Protein AF-A0A8B9Q3R7-F1 (afdb_monomer_lite)

pLDDT: mean 76.6, std 26.79, range [29.27, 98.81]

Structure (mmCIF, N/CA/C/O backbone):
data_AF-A0A8B9Q3R7-F1
#
_entry.id   AF-A0A8B9Q3R7-F1
#
loop_
_atom_site.group_PDB
_atom_site.id
_atom_site.type_symbol
_atom_site.label_atom_id
_atom_site.label_alt_id
_atom_site.label_comp_id
_atom_site.label_asym_id
_atom_site.label_entity_id
_atom_site.label_seq_id
_atom_site.pdbx_PDB_ins_code
_atom_site.Cartn_x
_atom_site.Cartn_y
_atom_site.Cartn_z
_atom_site.occupancy
_atom_site.B_iso_or_equiv
_atom_site.auth_seq_id
_atom_site.auth_comp_id
_atom_site.auth_asym_id
_atom_site.auth_atom_id
_atom_site.pdbx_PDB_model_num
ATOM 1 N N . MET A 1 1 ? -20.138 -16.925 8.466 1.00 69.69 1 MET A N 1
ATOM 2 C CA . MET A 1 1 ? -19.559 -16.809 9.823 1.00 69.69 1 MET A CA 1
ATOM 3 C C . MET A 1 1 ? -18.975 -15.421 9.985 1.00 69.69 1 MET A C 1
ATOM 5 O O . MET A 1 1 ? -18.428 -14.911 9.011 1.00 69.69 1 MET A O 1
ATOM 9 N N . SER A 1 2 ? -19.143 -14.798 11.154 1.00 87.44 2 SER A N 1
ATOM 10 C CA . SER A 1 2 ? -18.691 -13.423 11.409 1.00 87.44 2 SER A CA 1
ATOM 11 C C . SER A 1 2 ? -17.509 -13.447 12.376 1.00 87.44 2 SER A C 1
ATOM 13 O O . SER A 1 2 ? -17.675 -13.322 13.585 1.00 87.44 2 SER A O 1
ATOM 15 N N . TYR A 1 3 ? -16.298 -13.616 11.833 1.00 94.50 3 TYR A N 1
ATOM 16 C CA . TYR A 1 3 ? -15.086 -13.856 12.626 1.00 94.50 3 TYR A CA 1
ATOM 17 C C . TYR A 1 3 ? -14.831 -12.758 13.673 1.00 94.50 3 TYR A C 1
ATOM 19 O O . TYR A 1 3 ? -14.547 -13.057 14.828 1.00 94.50 3 TYR A O 1
ATOM 27 N N . PHE A 1 4 ? -15.000 -11.482 13.313 1.00 95.31 4 PHE A N 1
ATOM 28 C CA . PHE A 1 4 ? -14.784 -10.380 14.258 1.00 95.31 4 PHE A CA 1
ATOM 29 C C . PHE A 1 4 ? -15.861 -10.300 15.342 1.00 95.31 4 PHE A C 1
ATOM 31 O O . PHE A 1 4 ? -15.548 -10.015 16.494 1.00 95.31 4 PHE A O 1
ATOM 38 N N . ALA A 1 5 ? -17.114 -10.608 15.007 1.00 94.25 5 ALA A N 1
ATOM 39 C CA . ALA A 1 5 ? -18.191 -10.599 15.991 1.00 94.25 5 ALA A CA 1
ATOM 40 C C . ALA A 1 5 ? -18.075 -11.744 17.007 1.00 94.25 5 ALA A C 1
ATOM 42 O O . ALA A 1 5 ? -18.695 -11.671 18.056 1.00 94.25 5 ALA A O 1
ATOM 43 N N . GLU A 1 6 ? -17.314 -12.796 16.709 1.00 96.00 6 GLU A N 1
ATOM 44 C CA . GLU A 1 6 ? -17.147 -13.953 17.596 1.00 96.00 6 GLU A CA 1
ATOM 45 C C . GLU A 1 6 ? -15.911 -13.821 18.508 1.00 96.00 6 GLU A C 1
ATOM 47 O O . GLU A 1 6 ? -15.915 -14.357 19.613 1.00 96.00 6 GLU A O 1
ATOM 52 N N . HIS A 1 7 ? -14.878 -13.072 18.092 1.00 96.12 7 HIS A N 1
ATOM 53 C CA . HIS A 1 7 ? -13.553 -13.110 18.736 1.00 96.12 7 HIS A CA 1
ATOM 54 C C . HIS A 1 7 ? -13.104 -11.806 19.415 1.00 96.12 7 HIS A C 1
ATOM 56 O O . HIS A 1 7 ? -12.085 -11.806 20.100 1.00 96.12 7 HIS A O 1
ATOM 62 N N . PHE A 1 8 ? -13.833 -10.697 19.263 1.00 96.69 8 PHE A N 1
ATOM 63 C CA . PHE A 1 8 ? -13.458 -9.398 19.849 1.00 96.69 8 PHE A CA 1
ATOM 64 C C . PHE A 1 8 ? -14.289 -9.059 21.093 1.00 96.69 8 PHE A C 1
ATOM 66 O O . PHE A 1 8 ? -14.722 -7.926 21.295 1.00 96.69 8 PHE A O 1
ATOM 73 N N . TRP A 1 9 ? -14.477 -10.061 21.949 1.00 93.75 9 TRP A N 1
ATOM 74 C CA . TRP A 1 9 ? -15.038 -9.918 23.292 1.00 93.75 9 TRP A CA 1
ATOM 75 C C . TRP A 1 9 ? -13.963 -10.192 24.350 1.00 93.75 9 TRP A C 1
ATOM 77 O O . TRP A 1 9 ? -12.824 -10.531 24.037 1.00 93.75 9 TRP A O 1
ATOM 87 N N . GLY A 1 10 ? -14.317 -10.038 25.622 1.00 92.31 10 GLY A N 1
ATOM 88 C CA . GLY A 1 10 ? -13.449 -10.359 26.751 1.00 92.31 10 GLY A CA 1
ATOM 89 C C . GLY A 1 10 ? -13.814 -9.534 27.976 1.00 92.31 10 GLY A C 1
ATOM 90 O O . GLY A 1 10 ? -14.488 -8.514 27.860 1.00 92.31 10 GLY A O 1
ATOM 91 N N . GLU A 1 11 ? -13.329 -9.940 29.148 1.00 88.50 11 GLU A N 1
ATOM 92 C CA . GLU A 1 11 ? -13.689 -9.329 30.441 1.00 88.50 11 GLU A CA 1
ATOM 93 C C . GLU A 1 11 ? -13.436 -7.815 30.500 1.00 88.50 11 GLU A C 1
ATOM 95 O O . GLU A 1 11 ? -14.131 -7.082 31.199 1.00 88.50 11 GLU A O 1
ATOM 100 N N . LYS A 1 12 ? -12.445 -7.337 29.739 1.00 88.88 12 LYS A N 1
ATOM 101 C CA . LYS A 1 12 ? -12.054 -5.923 29.696 1.00 88.88 12 LYS A CA 1
ATOM 102 C C . LYS A 1 12 ? -12.816 -5.092 28.659 1.00 88.88 12 LYS A C 1
ATOM 104 O O . LYS A 1 12 ? -12.658 -3.880 28.645 1.00 88.88 12 LYS A O 1
ATOM 109 N N . ASN A 1 13 ? -13.617 -5.714 27.789 1.00 92.56 13 ASN A N 1
ATOM 110 C CA . ASN A 1 13 ? -14.373 -5.047 26.718 1.00 92.56 13 ASN A CA 1
ATOM 111 C C . ASN A 1 13 ? -13.527 -4.198 25.737 1.00 92.56 13 ASN A C 1
ATOM 113 O O . ASN A 1 13 ? -14.054 -3.314 25.072 1.00 92.56 13 ASN A O 1
ATOM 117 N N . HIS A 1 14 ? -12.227 -4.483 25.588 1.00 95.00 14 HIS A N 1
ATOM 118 C CA . HIS A 1 14 ? -11.314 -3.721 24.714 1.00 95.00 14 HIS A CA 1
ATOM 119 C C . HIS A 1 14 ? -11.404 -4.080 23.218 1.00 95.00 14 HIS A C 1
ATOM 121 O O . HIS A 1 14 ? -10.627 -3.574 22.410 1.00 95.00 14 HIS A O 1
ATOM 127 N N . GLY A 1 15 ? -12.304 -4.983 22.820 1.00 96.56 15 GLY A N 1
ATOM 128 C CA . GLY A 1 15 ? -12.360 -5.475 21.440 1.00 96.56 15 GLY A CA 1
ATOM 129 C C . GLY A 1 15 ? -12.615 -4.375 20.408 1.00 96.56 15 GLY A C 1
ATOM 130 O O . GLY A 1 15 ? -12.009 -4.389 19.337 1.00 96.56 15 GLY A O 1
ATOM 131 N N . PHE A 1 16 ? -13.444 -3.385 20.757 1.00 96.25 16 PHE A N 1
ATOM 132 C CA . PHE A 1 16 ? -13.696 -2.218 19.912 1.00 96.25 16 PHE A CA 1
ATOM 133 C C . PHE A 1 16 ? -12.414 -1.427 19.625 1.00 96.25 16 PHE A C 1
ATOM 135 O O . PHE A 1 16 ? -12.121 -1.147 18.464 1.00 96.25 16 PHE A O 1
ATOM 142 N N . ASP A 1 17 ? -11.624 -1.118 20.657 1.00 95.31 17 ASP A N 1
ATOM 143 C CA . ASP A 1 17 ? -10.387 -0.345 20.513 1.00 95.31 17 ASP A CA 1
ATOM 144 C C . ASP A 1 17 ? -9.370 -1.073 19.632 1.00 95.31 17 ASP A C 1
ATOM 146 O O . ASP A 1 17 ? -8.758 -0.465 18.751 1.00 95.31 17 ASP A O 1
ATOM 150 N N . VAL A 1 18 ? -9.236 -2.392 19.817 1.00 96.75 18 VAL A N 1
ATOM 151 C CA . VAL A 1 18 ? -8.351 -3.228 18.993 1.00 96.75 18 VAL A CA 1
ATOM 152 C C . VAL A 1 18 ? -8.779 -3.183 17.526 1.00 96.75 18 VAL A C 1
ATOM 154 O O . VAL A 1 18 ? -7.942 -2.935 16.656 1.00 96.75 18 VAL A O 1
ATOM 157 N N . LEU A 1 19 ? -10.068 -3.380 17.231 1.00 96.62 19 LEU A N 1
ATOM 158 C CA . LEU A 1 19 ? -10.583 -3.340 15.858 1.00 96.62 19 LEU A CA 1
ATOM 159 C C . LEU A 1 19 ? -10.431 -1.958 15.226 1.00 96.62 19 LEU A C 1
ATOM 161 O O . LEU A 1 19 ? -9.993 -1.846 14.078 1.00 96.62 19 LEU A O 1
ATOM 165 N N . TYR A 1 20 ? -10.761 -0.906 15.971 1.00 95.25 20 TYR A N 1
ATOM 166 C CA . TYR A 1 20 ? -10.676 0.464 15.487 1.00 95.25 20 TYR A CA 1
ATOM 167 C C . TYR A 1 20 ? -9.224 0.862 15.195 1.00 95.25 20 TYR A C 1
ATOM 169 O O . TYR A 1 20 ? -8.938 1.446 14.148 1.00 95.25 20 TYR A O 1
ATOM 177 N N . HIS A 1 21 ? -8.277 0.489 16.060 1.00 94.38 21 HIS A N 1
ATOM 178 C CA . HIS A 1 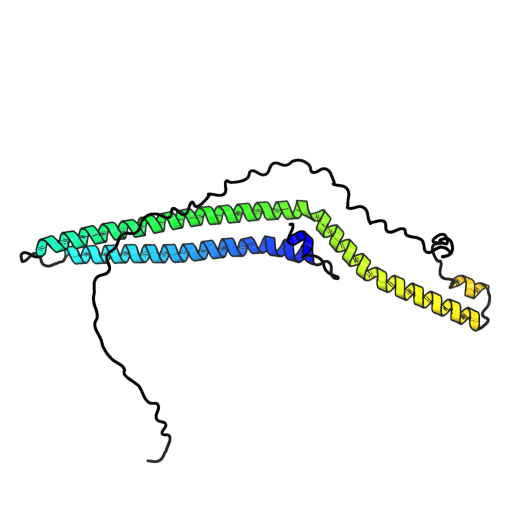21 ? -6.857 0.739 15.818 1.00 94.38 21 HIS A CA 1
ATOM 179 C C . HIS A 1 21 ? -6.308 -0.100 14.658 1.00 94.38 21 HIS A C 1
ATOM 181 O O . HIS A 1 21 ? -5.561 0.415 13.826 1.00 94.38 21 HIS A O 1
ATOM 187 N N . ASN A 1 22 ? -6.721 -1.367 14.552 1.00 95.44 22 ASN A N 1
ATOM 188 C CA . ASN A 1 22 ? -6.355 -2.237 13.435 1.00 95.44 22 ASN A CA 1
ATOM 189 C C . ASN A 1 22 ? -6.829 -1.671 12.087 1.00 95.44 22 ASN A C 1
ATOM 191 O O . ASN A 1 22 ? -6.076 -1.673 11.117 1.00 95.44 22 ASN A O 1
ATOM 195 N N . MET A 1 23 ? -8.039 -1.110 12.027 1.00 94.38 23 MET A N 1
ATOM 196 C CA . MET A 1 23 ? -8.512 -0.396 10.839 1.00 94.38 23 MET A CA 1
ATOM 197 C C . MET A 1 23 ? -7.560 0.757 10.476 1.00 94.38 23 MET A C 1
ATOM 199 O O . MET A 1 23 ? -7.133 0.867 9.326 1.00 94.38 23 MET A O 1
ATOM 203 N N . LYS A 1 24 ? -7.152 1.579 11.455 1.00 91.69 24 LYS A N 1
ATOM 204 C CA . LYS A 1 24 ? -6.210 2.688 11.217 1.00 91.69 24 LYS A CA 1
ATOM 205 C C . LYS A 1 24 ? -4.828 2.212 10.765 1.00 91.69 24 LYS A C 1
ATOM 207 O O . LYS A 1 24 ? -4.228 2.873 9.918 1.00 91.69 24 LYS A O 1
ATOM 212 N N . HIS A 1 25 ? -4.352 1.066 11.256 1.00 92.88 25 HIS A N 1
ATOM 213 C CA . HIS A 1 25 ? -3.097 0.461 10.797 1.00 92.88 25 HIS A CA 1
ATOM 214 C C . HIS A 1 25 ? -3.080 0.157 9.298 1.00 92.88 25 HIS A C 1
ATOM 216 O O . HIS A 1 25 ? -2.004 0.156 8.709 1.00 92.88 25 HIS A O 1
ATOM 222 N N . GLY A 1 26 ? -4.235 -0.010 8.647 1.00 93.06 26 GLY A N 1
ATOM 223 C CA . GLY A 1 26 ? -4.280 -0.200 7.199 1.00 93.06 26 GLY A CA 1
ATOM 224 C C . GLY A 1 26 ? -3.604 0.930 6.404 1.00 93.06 26 GLY A C 1
ATOM 225 O O . GLY A 1 26 ? -3.099 0.673 5.317 1.00 93.06 26 GLY A O 1
ATOM 226 N N . GLN A 1 27 ? -3.522 2.156 6.944 1.00 93.06 27 GLN A N 1
ATOM 227 C CA . GLN A 1 27 ? -2.788 3.253 6.294 1.00 93.06 27 GLN A CA 1
ATOM 228 C C . GLN A 1 27 ? -1.273 3.009 6.263 1.00 93.06 27 GLN A C 1
ATOM 230 O O . GLN A 1 27 ? -0.607 3.416 5.312 1.00 93.06 27 GLN A O 1
ATOM 235 N N . ILE A 1 28 ? -0.736 2.335 7.287 1.00 95.31 28 ILE A N 1
ATOM 236 C CA . ILE A 1 28 ? 0.677 1.949 7.350 1.00 95.31 28 ILE A CA 1
ATOM 237 C C . ILE A 1 28 ? 0.960 0.954 6.226 1.00 95.31 28 ILE A C 1
ATOM 239 O O . ILE A 1 28 ? 1.852 1.199 5.421 1.00 95.31 28 ILE A O 1
ATOM 243 N N . SER A 1 29 ? 0.129 -0.083 6.086 1.00 96.50 29 SER A N 1
ATOM 244 C CA . SER A 1 29 ? 0.280 -1.084 5.023 1.00 96.50 29 SER A CA 1
ATOM 245 C C . SER A 1 29 ? 0.214 -0.475 3.619 1.00 96.50 29 SER A C 1
ATOM 247 O O . SER A 1 29 ? 1.019 -0.823 2.759 1.00 96.50 29 SER A O 1
ATOM 249 N N . THR A 1 30 ? -0.704 0.468 3.380 1.00 98.00 30 THR A N 1
ATOM 250 C CA . THR A 1 30 ? -0.800 1.174 2.090 1.00 98.00 30 THR A CA 1
ATOM 251 C C . THR A 1 30 ? 0.470 1.974 1.788 1.00 98.00 30 THR A C 1
ATOM 253 O O . THR A 1 30 ? 0.964 1.951 0.659 1.00 98.00 30 THR A O 1
ATOM 256 N N . LYS A 1 31 ? 1.029 2.659 2.795 1.00 97.06 31 LYS A N 1
ATOM 257 C CA . LYS A 1 31 ? 2.275 3.422 2.653 1.00 97.06 31 LYS A CA 1
ATOM 258 C C . LYS A 1 31 ? 3.472 2.507 2.393 1.00 97.06 31 LYS A C 1
ATOM 260 O O . LYS A 1 31 ? 4.202 2.736 1.434 1.00 97.06 31 LYS A O 1
ATOM 265 N N . GLU A 1 32 ? 3.641 1.463 3.199 1.00 98.19 32 GLU A N 1
ATOM 266 C CA . GLU A 1 32 ? 4.731 0.492 3.052 1.00 98.19 32 GLU A CA 1
ATOM 267 C C . GLU A 1 32 ? 4.698 -0.191 1.680 1.00 98.19 32 GLU A C 1
ATOM 269 O O . GLU A 1 32 ? 5.741 -0.366 1.051 1.00 98.19 32 GLU A O 1
ATOM 274 N N . LEU A 1 33 ? 3.504 -0.506 1.164 1.00 98.56 33 LEU A N 1
ATOM 275 C CA . LEU A 1 33 ? 3.350 -1.042 -0.186 1.00 98.56 33 LEU A CA 1
ATOM 276 C C . LEU A 1 33 ? 3.791 -0.033 -1.255 1.00 98.56 33 LEU A C 1
ATOM 278 O O . LEU A 1 33 ? 4.512 -0.404 -2.180 1.00 98.56 33 LEU A O 1
ATOM 282 N N . ALA A 1 34 ? 3.388 1.236 -1.145 1.00 98.50 34 ALA A N 1
ATOM 283 C CA . ALA A 1 34 ? 3.820 2.274 -2.082 1.00 98.50 34 ALA A CA 1
ATOM 284 C C . ALA A 1 34 ? 5.347 2.457 -2.066 1.00 98.50 34 ALA A C 1
ATOM 286 O O . ALA A 1 34 ? 5.961 2.595 -3.126 1.00 98.50 34 ALA A O 1
ATOM 287 N N . ASP A 1 35 ? 5.955 2.423 -0.879 1.00 98.62 35 ASP A N 1
ATOM 288 C CA . ASP A 1 35 ? 7.403 2.528 -0.698 1.00 98.62 35 ASP A CA 1
ATOM 289 C C . ASP A 1 35 ? 8.127 1.328 -1.324 1.00 98.62 35 ASP A C 1
ATOM 291 O O . ASP A 1 35 ? 9.048 1.513 -2.119 1.00 98.62 35 ASP A O 1
ATOM 295 N N . PHE A 1 36 ? 7.640 0.108 -1.092 1.00 98.81 36 PHE A N 1
ATOM 296 C CA . PHE A 1 36 ? 8.176 -1.101 -1.720 1.00 98.81 36 PHE A CA 1
ATOM 297 C C . PHE A 1 36 ? 8.122 -1.049 -3.255 1.00 98.81 36 PHE A C 1
ATOM 299 O O . PHE A 1 36 ? 9.102 -1.364 -3.936 1.00 98.81 36 PHE A O 1
ATOM 306 N N . ILE A 1 37 ? 6.987 -0.634 -3.829 1.00 98.81 37 ILE A N 1
ATOM 307 C CA . ILE A 1 37 ? 6.838 -0.537 -5.288 1.00 98.81 37 ILE A CA 1
ATOM 308 C C . ILE A 1 37 ? 7.726 0.572 -5.864 1.00 98.81 37 ILE A C 1
ATOM 310 O O . ILE A 1 37 ? 8.236 0.421 -6.976 1.00 98.81 37 ILE A O 1
ATOM 314 N N . ARG A 1 38 ? 7.973 1.653 -5.113 1.00 98.75 38 ARG A N 1
ATOM 315 C CA . ARG A 1 38 ? 8.908 2.714 -5.512 1.00 98.75 38 ARG A CA 1
ATOM 316 C C . ARG A 1 38 ? 10.340 2.201 -5.605 1.00 98.75 38 ARG A C 1
ATOM 318 O O . ARG A 1 38 ? 10.989 2.438 -6.622 1.00 98.75 38 ARG A O 1
ATOM 325 N N . GLU A 1 39 ? 10.793 1.439 -4.614 1.00 98.81 39 GLU A N 1
ATOM 326 C CA . GLU A 1 39 ? 12.106 0.784 -4.662 1.00 98.81 39 GLU A CA 1
ATOM 327 C C . GLU A 1 39 ? 12.197 -0.191 -5.842 1.00 98.81 39 GLU A C 1
ATOM 329 O O . GLU A 1 39 ? 13.172 -0.186 -6.599 1.00 98.81 39 GLU A O 1
ATOM 334 N N . ARG A 1 40 ? 11.137 -0.973 -6.090 1.00 98.75 40 ARG A N 1
ATOM 335 C CA . ARG A 1 40 ? 11.080 -1.843 -7.270 1.00 98.75 40 ARG A CA 1
ATOM 336 C C . ARG A 1 40 ? 11.185 -1.047 -8.573 1.00 98.75 40 ARG A C 1
ATOM 338 O O . ARG A 1 40 ? 11.934 -1.448 -9.458 1.00 98.75 40 ARG A O 1
ATOM 345 N N . ALA A 1 41 ? 10.477 0.073 -8.700 1.00 98.75 41 ALA A N 1
ATOM 346 C CA . ALA A 1 41 ? 10.535 0.924 -9.887 1.00 98.75 41 ALA A CA 1
ATOM 347 C C . ALA A 1 41 ? 11.942 1.510 -10.115 1.00 98.75 41 ALA A C 1
ATOM 349 O O . ALA A 1 41 ? 12.398 1.549 -11.258 1.00 98.75 41 ALA A O 1
ATOM 350 N N . ALA A 1 42 ? 12.650 1.894 -9.047 1.00 98.69 42 ALA A N 1
ATOM 351 C CA . ALA A 1 42 ? 14.033 2.370 -9.119 1.00 98.69 42 ALA A CA 1
ATOM 352 C C . ALA A 1 42 ? 15.005 1.277 -9.603 1.00 98.69 42 ALA A C 1
ATOM 354 O O . ALA A 1 42 ? 15.898 1.545 -10.413 1.00 98.69 42 ALA A O 1
ATOM 355 N N . ILE A 1 43 ? 14.807 0.026 -9.168 1.00 98.75 43 ILE A N 1
ATOM 356 C CA . ILE A 1 43 ? 15.573 -1.128 -9.668 1.00 98.75 43 ILE A CA 1
ATOM 357 C C . ILE A 1 43 ? 15.341 -1.317 -11.172 1.00 98.75 43 ILE A C 1
ATOM 359 O O . ILE A 1 43 ? 16.306 -1.450 -11.926 1.00 98.75 43 ILE A O 1
ATOM 363 N N . GLU A 1 44 ? 14.083 -1.286 -11.620 1.00 98.75 44 GLU A N 1
ATOM 364 C CA . GLU A 1 44 ? 13.742 -1.426 -13.043 1.00 98.75 44 GLU A CA 1
ATOM 365 C C . GLU A 1 44 ? 14.332 -0.287 -13.893 1.00 98.75 44 GLU A C 1
ATOM 367 O O . GLU A 1 44 ? 14.850 -0.524 -14.986 1.00 98.75 44 GLU A O 1
ATOM 372 N N . GLU A 1 45 ? 14.334 0.948 -13.382 1.00 98.62 45 GLU A N 1
ATOM 373 C CA . GLU A 1 45 ? 14.960 2.089 -14.054 1.00 98.62 45 GLU A CA 1
ATOM 374 C C . GLU A 1 45 ? 16.476 1.898 -14.216 1.00 98.62 45 GLU A C 1
ATOM 376 O O . GLU A 1 45 ? 17.038 2.136 -15.292 1.00 98.62 45 GLU A O 1
ATOM 381 N N . ASN A 1 46 ? 17.149 1.446 -13.157 1.00 98.62 46 ASN A N 1
ATOM 382 C CA . ASN A 1 46 ? 18.582 1.173 -13.185 1.00 98.62 46 ASN A CA 1
ATOM 383 C C . ASN A 1 46 ? 18.922 0.037 -14.154 1.00 98.62 46 ASN A C 1
ATOM 385 O O . ASN A 1 46 ? 19.906 0.142 -14.893 1.00 98.62 46 ASN A O 1
ATOM 389 N N . TYR A 1 47 ? 18.088 -1.004 -14.208 1.00 98.75 47 TYR A N 1
ATOM 390 C CA . TYR A 1 47 ? 18.248 -2.094 -15.164 1.00 98.75 47 TYR A CA 1
ATOM 391 C C . TYR A 1 47 ? 18.102 -1.599 -16.608 1.00 98.75 47 TYR A C 1
ATOM 393 O O . TYR A 1 47 ? 18.976 -1.851 -17.440 1.00 98.75 47 TYR A O 1
ATOM 401 N N . ALA A 1 48 ? 17.062 -0.810 -16.901 1.00 98.69 48 ALA A N 1
ATOM 402 C CA . ALA A 1 48 ? 16.876 -0.203 -18.218 1.00 98.69 48 ALA A CA 1
ATOM 403 C C . ALA A 1 48 ? 18.096 0.642 -18.629 1.00 98.69 48 ALA A C 1
ATOM 405 O O . ALA A 1 48 ? 18.620 0.488 -19.734 1.00 98.69 48 ALA A O 1
ATOM 406 N N . LYS A 1 49 ? 18.618 1.482 -17.722 1.00 98.69 49 LYS A N 1
ATOM 407 C CA . LYS A 1 49 ? 19.833 2.287 -17.958 1.00 98.69 49 LYS A CA 1
ATOM 408 C C . LYS A 1 49 ? 21.062 1.418 -18.239 1.00 98.69 49 LYS A C 1
ATOM 410 O O . LYS A 1 49 ? 21.858 1.764 -19.114 1.00 98.69 49 LYS A O 1
ATOM 415 N N . ALA A 1 50 ? 21.238 0.310 -17.518 1.00 98.62 50 ALA A N 1
ATOM 416 C CA . ALA A 1 50 ? 22.336 -0.628 -17.752 1.00 98.62 50 ALA A CA 1
ATOM 417 C C . ALA A 1 50 ? 22.221 -1.305 -19.128 1.00 98.62 50 ALA A C 1
ATOM 419 O O . ALA A 1 50 ? 23.211 -1.367 -19.857 1.00 98.62 50 ALA A O 1
ATOM 420 N N . MET A 1 51 ? 21.013 -1.706 -19.533 1.00 98.50 51 MET A N 1
ATOM 421 C CA . MET A 1 51 ? 20.764 -2.284 -20.857 1.00 98.50 51 MET A CA 1
ATOM 422 C C . MET A 1 51 ? 21.036 -1.293 -21.996 1.00 98.50 51 MET A C 1
ATOM 424 O O . MET A 1 51 ? 21.639 -1.670 -23.000 1.00 98.50 51 MET A O 1
ATOM 428 N N . VAL A 1 52 ? 20.700 -0.008 -21.826 1.00 98.31 52 VAL A N 1
ATOM 429 C CA . VAL A 1 52 ? 21.066 1.043 -22.797 1.00 98.31 52 VAL A CA 1
ATOM 430 C C . VAL A 1 52 ? 22.586 1.192 -22.915 1.00 98.31 52 VAL A C 1
ATOM 432 O O . VAL A 1 52 ? 23.108 1.362 -24.017 1.00 98.31 52 VAL A O 1
ATOM 435 N N . LYS A 1 53 ? 23.326 1.128 -21.800 1.00 98.06 53 LYS A N 1
ATOM 436 C CA . LYS A 1 53 ? 24.799 1.162 -21.837 1.00 98.06 53 LYS A CA 1
ATOM 437 C C . LYS A 1 53 ? 25.361 -0.048 -22.587 1.00 98.06 53 LYS A C 1
ATOM 439 O O . LYS A 1 53 ? 26.243 0.132 -23.421 1.00 98.06 53 LYS A O 1
ATOM 444 N N . LEU A 1 54 ? 24.824 -1.243 -22.334 1.00 97.75 54 LEU A N 1
ATOM 445 C CA . LEU A 1 54 ? 25.231 -2.472 -23.019 1.00 97.75 54 LEU A CA 1
ATOM 446 C C . LEU A 1 54 ? 24.960 -2.403 -24.530 1.00 97.75 54 LEU A C 1
ATOM 448 O O . LEU A 1 54 ? 25.831 -2.749 -25.324 1.00 97.75 54 LEU A O 1
ATOM 452 N N . SER A 1 55 ? 23.801 -1.876 -24.930 1.00 97.62 55 SER A N 1
ATOM 453 C CA . SER A 1 55 ? 23.478 -1.624 -26.339 1.00 97.62 55 SER A CA 1
ATOM 454 C C . SER A 1 55 ? 24.518 -0.717 -27.011 1.00 97.62 55 SER A C 1
ATOM 456 O O . SER A 1 55 ? 25.071 -1.065 -28.053 1.00 97.62 55 SER A O 1
AT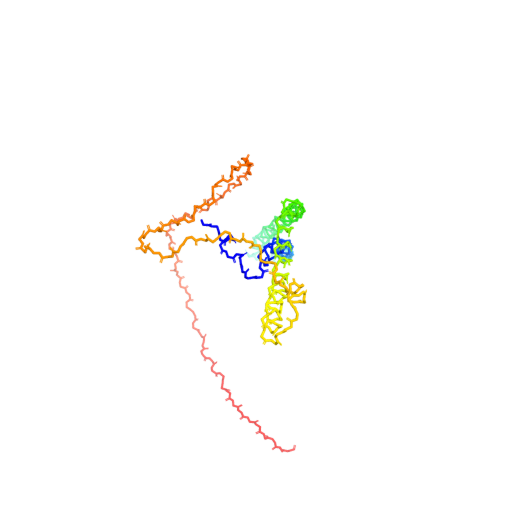OM 458 N N . LYS A 1 56 ? 24.895 0.399 -26.369 1.00 96.75 56 LYS A N 1
ATOM 459 C CA . LYS A 1 56 ? 25.938 1.307 -26.886 1.00 96.75 56 LYS A CA 1
ATOM 460 C C . LYS A 1 56 ? 27.311 0.640 -27.011 1.00 96.75 56 LYS A C 1
ATOM 462 O O . LYS A 1 56 ? 28.065 0.986 -27.915 1.00 96.75 56 LYS A O 1
ATOM 467 N N . MET A 1 57 ? 27.647 -0.303 -26.129 1.00 96.25 57 MET A N 1
ATOM 468 C CA . MET A 1 57 ? 28.887 -1.077 -26.254 1.00 96.25 57 MET A CA 1
ATOM 469 C C . MET A 1 57 ? 28.879 -1.958 -27.506 1.00 96.25 57 MET A C 1
ATOM 471 O O . MET A 1 57 ? 29.906 -2.044 -28.173 1.00 96.25 57 MET A O 1
ATOM 475 N N . ALA A 1 58 ? 27.735 -2.555 -27.858 1.00 94.75 58 ALA A N 1
ATOM 476 C CA . ALA A 1 58 ? 27.596 -3.334 -29.089 1.00 94.75 58 ALA A CA 1
ATOM 477 C C . ALA A 1 58 ? 27.789 -2.466 -30.347 1.00 94.75 58 ALA A C 1
ATOM 479 O O . ALA A 1 58 ? 28.419 -2.916 -31.300 1.00 94.75 58 ALA A O 1
ATOM 480 N N . THR A 1 59 ? 27.356 -1.198 -30.325 1.00 93.31 59 THR A N 1
ATOM 481 C CA . THR A 1 59 ? 27.630 -0.232 -31.409 1.00 93.31 59 THR A CA 1
ATOM 482 C C . THR A 1 59 ? 29.128 0.006 -31.626 1.00 93.31 59 THR A C 1
ATOM 484 O O . THR A 1 59 ? 29.560 0.220 -32.754 1.00 93.31 59 THR A O 1
ATOM 487 N N . ASN A 1 60 ? 29.931 -0.064 -30.561 1.00 93.00 60 ASN A N 1
ATOM 488 C CA . ASN A 1 60 ? 31.383 0.129 -30.615 1.00 93.00 60 ASN A CA 1
ATOM 489 C C . ASN A 1 60 ? 32.156 -1.172 -30.915 1.00 93.00 60 ASN A C 1
ATOM 491 O O . ASN A 1 60 ? 33.386 -1.187 -30.830 1.00 93.00 60 ASN A O 1
ATOM 495 N N . GLY A 1 61 ? 31.459 -2.272 -31.223 1.00 90.19 61 GLY A N 1
ATOM 496 C CA . GLY A 1 61 ? 32.076 -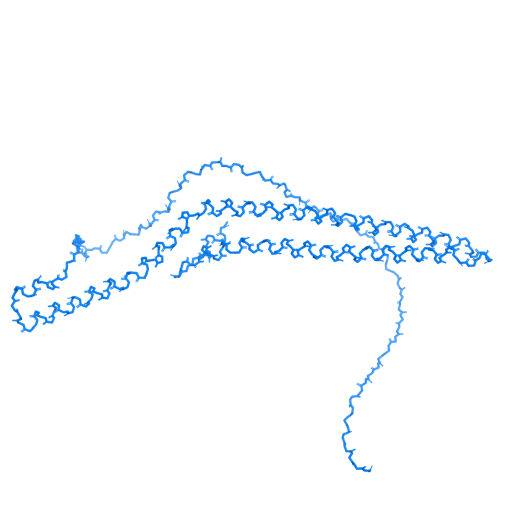3.545 -31.593 1.00 90.19 61 GLY A CA 1
ATOM 497 C C . GLY A 1 61 ? 32.916 -3.443 -32.871 1.00 90.19 61 GLY A C 1
ATOM 498 O O . GLY A 1 61 ? 32.710 -2.561 -33.707 1.00 90.19 61 GLY A O 1
ATOM 499 N N . THR A 1 62 ? 33.875 -4.362 -33.038 1.00 90.94 62 THR A N 1
ATOM 500 C CA . THR A 1 62 ? 34.684 -4.428 -34.265 1.00 90.94 62 THR A CA 1
ATOM 501 C C . THR A 1 62 ? 33.796 -4.618 -35.495 1.00 90.94 62 THR A C 1
ATOM 503 O O . THR A 1 62 ? 32.921 -5.483 -35.515 1.00 90.94 62 THR A O 1
ATOM 506 N N . GLN A 1 63 ? 34.050 -3.816 -36.527 1.00 92.50 63 GLN A N 1
ATOM 507 C CA . GLN A 1 63 ? 33.346 -3.884 -37.812 1.00 92.50 63 GLN A CA 1
ATOM 508 C C . GLN A 1 63 ? 34.054 -4.811 -38.813 1.00 92.50 63 GLN A C 1
ATOM 510 O O . GLN A 1 63 ? 33.657 -4.913 -39.971 1.00 92.50 63 GLN A O 1
ATOM 515 N N . LEU A 1 64 ? 35.127 -5.477 -38.377 1.00 93.19 64 LEU A N 1
ATOM 516 C CA . LEU A 1 64 ? 35.913 -6.382 -39.203 1.00 93.19 64 LEU A CA 1
ATOM 517 C C . LEU A 1 64 ? 35.429 -7.827 -39.049 1.00 93.19 64 LEU A C 1
ATOM 519 O O . LEU A 1 64 ? 35.149 -8.298 -37.947 1.00 93.19 64 LEU A O 1
ATOM 523 N N . GLY A 1 65 ? 35.426 -8.550 -40.167 1.00 95.19 65 GLY A N 1
ATOM 524 C CA . GLY A 1 65 ? 35.114 -9.975 -40.218 1.00 95.19 65 GLY A CA 1
ATOM 525 C C . GLY A 1 65 ? 33.624 -10.283 -40.365 1.00 95.19 65 GLY A C 1
ATOM 526 O O . GLY A 1 65 ? 32.749 -9.439 -40.195 1.00 95.19 65 GLY A O 1
ATOM 527 N N . THR A 1 66 ? 33.330 -11.545 -40.671 1.00 95.75 66 THR A N 1
ATOM 528 C CA . THR A 1 66 ? 31.967 -12.049 -40.917 1.00 95.75 66 THR A CA 1
ATOM 529 C C . THR A 1 66 ? 31.059 -12.004 -39.685 1.00 95.75 66 THR A C 1
ATOM 531 O O . THR A 1 66 ? 29.848 -12.151 -39.814 1.00 95.75 66 THR A O 1
ATOM 534 N N . PHE A 1 67 ? 31.623 -11.770 -38.496 1.00 94.25 67 PHE A N 1
ATOM 535 C CA . PHE A 1 67 ? 30.885 -11.617 -37.243 1.00 94.25 67 PHE A CA 1
ATOM 536 C C . PHE A 1 67 ? 30.293 -10.211 -37.053 1.00 94.25 67 PHE A C 1
ATOM 538 O O . PHE A 1 67 ? 29.360 -10.057 -36.269 1.00 94.25 67 PHE A O 1
ATOM 545 N N . ALA A 1 68 ? 30.796 -9.194 -37.767 1.00 94.31 68 ALA A N 1
ATOM 546 C CA . ALA A 1 68 ? 30.395 -7.797 -37.581 1.00 94.31 68 ALA A CA 1
ATOM 547 C C . ALA A 1 68 ? 28.863 -7.565 -37.579 1.00 94.31 68 ALA A C 1
ATOM 549 O O . ALA A 1 68 ? 28.386 -6.872 -36.680 1.00 94.31 68 ALA A O 1
ATOM 550 N N . PRO A 1 69 ? 28.052 -8.195 -38.461 1.00 95.12 69 PRO A N 1
ATOM 551 C CA . PRO A 1 69 ? 26.594 -8.033 -38.441 1.00 95.12 69 PRO A CA 1
ATOM 552 C C . PRO A 1 69 ? 25.911 -8.534 -37.159 1.00 95.12 69 PRO A C 1
ATOM 554 O O . PRO A 1 69 ? 24.798 -8.111 -36.854 1.00 95.12 69 PRO A O 1
ATOM 557 N N . LEU A 1 70 ? 26.543 -9.427 -36.387 1.00 96.12 70 LEU A N 1
ATOM 558 C CA . LEU A 1 70 ? 25.940 -9.960 -35.164 1.00 96.12 70 LEU A CA 1
ATOM 559 C C . LEU A 1 70 ? 25.912 -8.922 -34.031 1.00 96.12 70 LEU A C 1
ATOM 561 O O . LEU A 1 70 ? 25.018 -8.968 -33.186 1.00 96.12 70 LEU A O 1
ATOM 565 N N . TRP A 1 71 ? 26.824 -7.943 -34.039 1.00 96.62 71 TRP A N 1
ATOM 566 C CA . TRP A 1 71 ? 26.785 -6.824 -33.091 1.00 96.62 71 TRP A CA 1
ATOM 567 C C . TRP A 1 71 ? 25.483 -6.031 -33.187 1.00 96.62 71 TRP A C 1
ATOM 569 O O . TRP A 1 71 ? 24.934 -5.628 -32.162 1.00 96.62 71 TRP A O 1
ATOM 579 N N . GLU A 1 72 ? 24.936 -5.886 -34.393 1.00 95.81 72 GLU A N 1
ATOM 580 C CA . GLU A 1 72 ? 23.660 -5.206 -34.612 1.00 95.81 72 GLU A CA 1
ATOM 581 C C . GLU A 1 72 ? 22.486 -5.970 -33.984 1.00 95.81 72 GLU A C 1
ATOM 583 O O . GLU A 1 72 ? 21.591 -5.369 -33.386 1.00 95.81 72 GLU A O 1
ATOM 588 N N . VAL A 1 73 ? 22.517 -7.305 -34.034 1.00 97.38 73 VAL A N 1
ATOM 589 C CA . VAL A 1 73 ? 21.513 -8.152 -33.372 1.00 97.38 73 VAL A CA 1
ATOM 590 C C . VAL A 1 73 ? 21.542 -7.926 -31.860 1.00 97.38 73 VAL A C 1
ATOM 592 O O . VAL A 1 73 ? 20.489 -7.691 -31.263 1.00 97.38 73 VAL A O 1
ATOM 595 N N . PHE A 1 74 ? 22.734 -7.928 -31.252 1.00 97.31 74 PHE A N 1
ATOM 596 C CA . PHE A 1 74 ? 22.896 -7.668 -29.817 1.00 97.31 74 PHE A CA 1
ATOM 597 C C . PHE A 1 74 ? 22.476 -6.252 -29.418 1.00 97.31 74 PHE A C 1
ATOM 599 O O . PHE A 1 74 ? 21.856 -6.070 -28.364 1.00 97.31 74 PHE A O 1
ATOM 606 N N . ARG A 1 75 ? 22.780 -5.252 -30.251 1.00 97.69 75 ARG A N 1
ATOM 607 C CA . ARG A 1 75 ? 22.364 -3.864 -30.039 1.00 97.69 75 ARG A CA 1
ATOM 608 C C . ARG A 1 75 ? 20.839 -3.757 -30.008 1.00 97.69 75 ARG A C 1
ATOM 610 O O . ARG A 1 75 ? 20.271 -3.327 -29.006 1.00 97.69 75 ARG A O 1
ATOM 617 N N . ILE A 1 76 ? 20.167 -4.238 -31.058 1.00 98.19 76 ILE A N 1
ATOM 618 C CA . ILE A 1 76 ? 18.702 -4.182 -31.177 1.00 98.19 76 ILE A CA 1
ATOM 619 C C . ILE A 1 76 ? 18.020 -4.958 -30.045 1.00 98.19 76 ILE A C 1
ATOM 621 O O . ILE A 1 76 ? 17.043 -4.470 -29.473 1.00 98.19 76 ILE A O 1
ATOM 625 N N . SER A 1 77 ? 18.493 -6.164 -29.710 1.00 98.31 77 SER A N 1
ATOM 626 C CA . SER A 1 77 ? 17.888 -6.952 -28.627 1.00 98.31 77 SER A CA 1
ATOM 627 C C . SER A 1 77 ? 18.038 -6.261 -27.272 1.00 98.31 77 SER A C 1
ATOM 629 O O . SER A 1 77 ? 17.092 -6.251 -26.484 1.00 98.31 77 SER A O 1
ATOM 631 N N . SER A 1 78 ? 19.196 -5.645 -27.020 1.00 98.50 78 SER A N 1
ATOM 632 C CA . SER A 1 78 ? 19.466 -4.903 -25.784 1.00 98.50 78 SER A CA 1
ATOM 633 C C . SER A 1 78 ? 18.608 -3.642 -25.678 1.00 98.50 78 SER A C 1
ATOM 635 O O . SER A 1 78 ? 18.047 -3.387 -24.613 1.00 98.50 78 SER A O 1
ATOM 637 N N . ASP A 1 79 ? 18.432 -2.902 -26.780 1.00 98.44 79 ASP A N 1
ATOM 638 C CA . ASP A 1 79 ? 17.532 -1.743 -26.846 1.00 98.44 79 ASP A CA 1
ATOM 639 C C . ASP A 1 79 ? 16.081 -2.141 -26.561 1.00 98.44 79 ASP A C 1
ATOM 641 O O . ASP A 1 79 ? 15.410 -1.518 -25.738 1.00 98.44 79 ASP A O 1
ATOM 645 N N . LYS A 1 80 ? 15.594 -3.215 -27.195 1.00 98.62 80 LYS A N 1
ATOM 646 C CA . LYS A 1 80 ? 14.231 -3.716 -26.960 1.00 98.62 80 LYS A CA 1
ATOM 647 C C . LYS A 1 80 ? 14.026 -4.128 -25.504 1.00 98.62 80 LYS A C 1
ATOM 649 O O . LYS A 1 80 ? 13.005 -3.778 -24.919 1.00 98.62 80 LYS A O 1
ATOM 654 N N . LEU A 1 81 ? 14.994 -4.820 -24.902 1.00 98.62 81 LEU A N 1
ATOM 655 C CA . LEU A 1 81 ? 14.903 -5.208 -23.496 1.00 98.62 81 LEU A CA 1
AT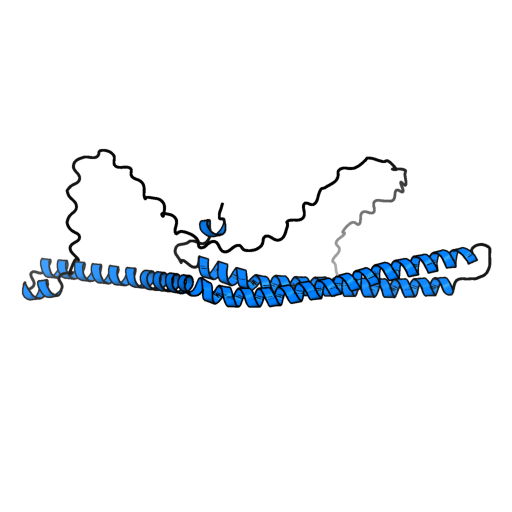OM 656 C C . LEU A 1 81 ? 14.923 -3.979 -22.572 1.00 98.62 81 LEU A C 1
ATOM 658 O O . LEU A 1 81 ? 14.107 -3.902 -21.655 1.00 98.62 81 LEU A O 1
ATOM 662 N N . ALA A 1 82 ? 15.771 -2.980 -22.845 1.00 98.69 82 ALA A N 1
ATOM 663 C CA . ALA A 1 82 ? 15.768 -1.719 -22.102 1.00 98.69 82 ALA A CA 1
ATOM 664 C C . ALA A 1 82 ? 14.392 -1.029 -22.129 1.00 98.69 82 ALA A C 1
ATOM 666 O O . ALA A 1 82 ? 13.928 -0.539 -21.097 1.00 98.69 82 ALA A O 1
ATOM 667 N N . LEU A 1 83 ? 13.720 -1.027 -23.287 1.00 98.62 83 LEU A N 1
ATOM 668 C CA . LEU A 1 83 ? 12.372 -0.474 -23.432 1.00 98.62 83 LEU A CA 1
ATOM 669 C C . LEU A 1 83 ? 11.335 -1.240 -22.601 1.00 98.62 83 LEU A C 1
ATOM 671 O O . LEU A 1 83 ? 10.512 -0.598 -21.952 1.00 98.62 83 LEU A O 1
ATOM 675 N N . CYS A 1 84 ? 11.399 -2.574 -22.555 1.00 98.69 84 CYS A N 1
ATOM 676 C CA . CYS A 1 84 ? 10.503 -3.382 -21.720 1.00 98.69 84 CYS A CA 1
ATOM 677 C C . CYS A 1 84 ? 10.621 -3.017 -20.231 1.00 98.69 84 CYS A C 1
ATOM 679 O O . CYS A 1 84 ? 9.609 -2.800 -19.563 1.00 98.69 84 CYS A O 1
ATOM 681 N N . HIS A 1 85 ? 11.849 -2.902 -19.714 1.00 98.81 85 HIS A N 1
ATOM 682 C CA . HIS A 1 85 ? 12.088 -2.503 -18.321 1.00 98.81 85 HIS A CA 1
ATOM 683 C C . HIS A 1 85 ? 11.623 -1.067 -18.048 1.00 98.81 85 HIS A C 1
ATOM 685 O O . HIS A 1 85 ? 11.010 -0.792 -17.015 1.00 98.81 85 HIS A O 1
ATOM 691 N N . LEU A 1 86 ? 11.839 -0.151 -18.997 1.00 98.56 86 LEU A N 1
ATOM 692 C CA . LEU A 1 86 ? 11.354 1.223 -18.889 1.00 98.56 86 LEU A CA 1
ATOM 693 C C . LEU A 1 86 ? 9.819 1.295 -18.866 1.00 98.56 86 LEU A C 1
ATOM 695 O O . LEU A 1 86 ? 9.246 2.080 -18.112 1.00 98.56 86 LEU A O 1
ATOM 699 N N . GLU A 1 87 ? 9.141 0.490 -19.683 1.00 98.75 87 GLU A N 1
ATOM 700 C CA . GLU A 1 87 ? 7.679 0.416 -19.694 1.00 98.75 87 GLU A CA 1
ATOM 701 C C . GLU A 1 87 ? 7.136 -0.165 -18.384 1.00 98.75 87 GLU A C 1
ATOM 703 O O . GLU A 1 87 ? 6.178 0.373 -17.825 1.00 98.75 87 GLU A O 1
ATOM 708 N N . LEU A 1 88 ? 7.774 -1.213 -17.852 1.00 98.75 88 LEU A N 1
ATOM 709 C CA . LEU A 1 88 ? 7.429 -1.761 -16.542 1.00 98.75 88 LEU A CA 1
ATOM 710 C C . LEU A 1 88 ? 7.592 -0.705 -15.444 1.00 98.75 88 LEU A C 1
ATOM 712 O O . LEU A 1 88 ? 6.663 -0.497 -14.668 1.00 98.75 88 LEU A O 1
ATOM 716 N N . MET A 1 89 ? 8.716 0.016 -15.414 1.00 98.69 89 MET A N 1
ATOM 717 C CA . MET A 1 89 ? 8.940 1.107 -14.462 1.00 98.69 89 MET A CA 1
ATOM 718 C C . MET A 1 89 ? 7.824 2.164 -14.520 1.00 98.69 89 MET A C 1
ATOM 720 O O . MET A 1 89 ? 7.345 2.601 -13.471 1.00 98.69 89 MET A O 1
ATOM 724 N N . LYS A 1 90 ? 7.364 2.551 -15.718 1.00 98.62 90 LYS A N 1
ATOM 725 C CA . LYS A 1 90 ? 6.249 3.505 -15.879 1.00 98.62 90 LYS A CA 1
ATOM 726 C C . LYS A 1 90 ? 4.945 2.953 -15.303 1.00 98.62 90 LYS A C 1
ATOM 728 O O . LYS A 1 90 ? 4.285 3.645 -14.534 1.00 98.62 90 LYS A O 1
ATOM 733 N N . LYS A 1 91 ? 4.621 1.687 -15.593 1.00 98.81 91 LYS A N 1
ATOM 734 C CA . LYS A 1 91 ? 3.439 1.008 -15.029 1.00 98.81 91 LYS A CA 1
ATOM 735 C C . LYS A 1 91 ? 3.499 0.923 -13.503 1.00 98.81 91 LYS A C 1
ATOM 737 O O . LYS A 1 91 ? 2.476 1.097 -12.848 1.00 98.81 91 LYS A O 1
ATOM 742 N N . LEU A 1 92 ? 4.683 0.703 -12.927 1.00 98.81 92 LEU A N 1
ATOM 743 C CA . LEU A 1 92 ? 4.875 0.725 -11.474 1.00 98.81 92 LEU A CA 1
ATOM 744 C C . LEU A 1 92 ? 4.649 2.129 -10.895 1.00 98.81 92 LEU A C 1
ATOM 746 O O . LEU A 1 92 ? 4.006 2.251 -9.859 1.00 98.81 92 LEU A O 1
ATOM 750 N N . HIS A 1 93 ? 5.098 3.190 -11.570 1.00 98.62 93 HIS A N 1
ATOM 751 C CA . HIS A 1 93 ? 4.809 4.565 -11.146 1.00 98.62 93 HIS A CA 1
ATOM 752 C C . HIS A 1 93 ? 3.318 4.900 -11.191 1.00 98.62 93 HIS A C 1
ATOM 754 O O . HIS A 1 93 ? 2.812 5.545 -10.274 1.00 98.62 93 HIS A O 1
ATOM 760 N N . ASP A 1 94 ? 2.603 4.455 -12.222 1.00 98.69 94 ASP A N 1
ATOM 761 C CA . ASP A 1 94 ? 1.153 4.644 -12.292 1.00 98.69 94 ASP A CA 1
ATOM 762 C C . ASP A 1 94 ? 0.430 3.845 -11.200 1.00 98.69 94 ASP A C 1
ATOM 764 O O . ASP A 1 94 ? -0.472 4.369 -10.550 1.00 98.69 94 ASP A O 1
ATOM 768 N N . LEU A 1 95 ? 0.897 2.630 -10.896 1.00 98.75 95 LEU A N 1
ATOM 769 C CA . LEU A 1 95 ? 0.400 1.855 -9.760 1.00 98.75 95 LEU A CA 1
ATOM 770 C C . LEU A 1 95 ? 0.638 2.570 -8.419 1.00 98.75 95 LEU A C 1
ATOM 772 O O . LEU A 1 95 ? -0.264 2.593 -7.586 1.00 98.75 95 LEU A O 1
ATOM 776 N N . ILE A 1 96 ? 1.805 3.192 -8.209 1.00 98.62 96 ILE A N 1
ATOM 777 C CA . ILE A 1 96 ? 2.079 3.991 -6.999 1.00 98.62 96 ILE A CA 1
ATOM 778 C C . ILE A 1 96 ? 1.047 5.114 -6.852 1.00 98.62 96 ILE A C 1
ATOM 780 O O . ILE A 1 96 ? 0.550 5.321 -5.747 1.00 98.62 96 ILE A O 1
ATOM 784 N N . LYS A 1 97 ? 0.678 5.802 -7.943 1.00 98.50 97 LYS A N 1
ATOM 785 C CA . LYS A 1 97 ? -0.353 6.855 -7.908 1.00 98.50 97 LYS A CA 1
ATOM 786 C C . LYS A 1 97 ? -1.709 6.302 -7.470 1.00 98.50 97 LYS A C 1
ATOM 788 O O . LYS A 1 97 ? -2.351 6.902 -6.611 1.00 98.50 97 LYS A O 1
ATOM 793 N N . GLU A 1 98 ? -2.125 5.153 -8.004 1.00 98.56 98 GLU A N 1
ATOM 794 C CA . GLU A 1 98 ? -3.384 4.514 -7.595 1.00 98.56 98 GLU A CA 1
ATOM 795 C C . GLU A 1 98 ? -3.350 4.047 -6.131 1.00 98.56 98 GLU A C 1
ATOM 797 O O . GLU A 1 98 ? -4.333 4.221 -5.411 1.00 98.56 98 GLU A O 1
ATOM 802 N N . ILE A 1 99 ? -2.215 3.526 -5.650 1.00 98.50 99 ILE A N 1
ATOM 803 C CA . ILE A 1 99 ? -2.034 3.165 -4.233 1.00 98.50 99 ILE A CA 1
ATOM 804 C C . ILE A 1 99 ? -2.127 4.412 -3.342 1.00 98.50 99 ILE A C 1
ATOM 806 O O . ILE A 1 99 ? -2.807 4.384 -2.316 1.00 98.50 99 ILE A O 1
ATOM 810 N N . SER A 1 100 ? -1.489 5.522 -3.726 1.00 97.31 100 SER A N 1
ATOM 811 C CA . SER A 1 100 ? -1.570 6.788 -2.985 1.00 97.31 100 SER A CA 1
ATOM 812 C C . SER A 1 100 ? -3.000 7.325 -2.930 1.00 97.31 100 SER A C 1
ATOM 814 O O . SER A 1 100 ? -3.489 7.645 -1.847 1.00 97.31 100 SER A O 1
ATOM 816 N N . ARG A 1 101 ? -3.705 7.325 -4.066 1.00 97.94 101 ARG A N 1
ATOM 817 C CA . ARG A 1 101 ? -5.122 7.699 -4.148 1.00 97.94 101 ARG A CA 1
ATOM 818 C C . ARG A 1 101 ? -5.998 6.822 -3.251 1.00 97.94 101 ARG A C 1
ATOM 820 O O . ARG A 1 101 ? -6.884 7.331 -2.565 1.00 97.94 101 ARG A O 1
ATOM 827 N N . TYR A 1 102 ? -5.749 5.513 -3.224 1.00 98.12 102 TYR A N 1
ATOM 828 C CA . TYR A 1 102 ? -6.435 4.606 -2.304 1.00 98.12 102 TYR A CA 1
ATOM 829 C C . TYR A 1 102 ? -6.153 4.961 -0.836 1.00 98.12 102 TYR A C 1
ATOM 831 O O . TYR A 1 102 ? -7.083 4.983 -0.033 1.00 98.12 102 TYR A O 1
ATOM 839 N N . GLY A 1 103 ? -4.910 5.300 -0.482 1.00 97.06 103 GLY A N 1
ATOM 840 C CA . GLY A 1 103 ? -4.548 5.729 0.874 1.00 97.06 103 GLY A CA 1
ATOM 841 C C . GLY A 1 103 ? -5.279 6.996 1.336 1.00 97.06 103 GLY A C 1
ATOM 842 O O . GLY A 1 103 ? -5.694 7.083 2.497 1.00 97.06 103 GLY A O 1
ATOM 843 N N . GLU A 1 104 ? -5.494 7.955 0.434 1.00 95.81 104 GLU A N 1
ATOM 844 C CA . GLU A 1 104 ? -6.290 9.161 0.699 1.00 95.81 104 GLU A CA 1
ATOM 845 C C . GLU A 1 104 ? -7.768 8.828 0.942 1.00 95.81 104 GLU A C 1
ATOM 847 O O . GLU A 1 104 ? -8.345 9.253 1.950 1.00 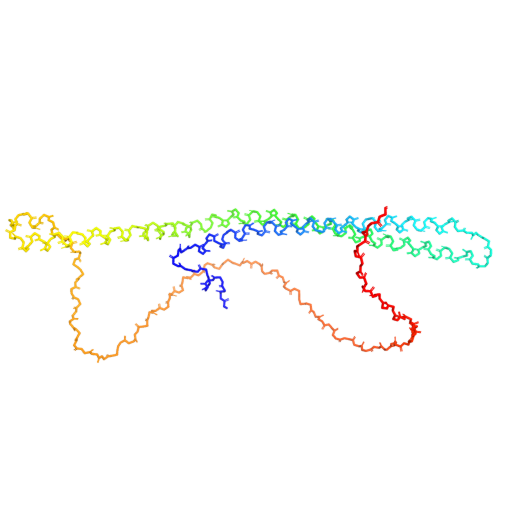95.81 104 GLU A O 1
ATOM 852 N N . GLU A 1 105 ? -8.373 8.012 0.070 1.00 96.19 105 GLU A N 1
ATOM 853 C CA . GLU A 1 105 ? -9.765 7.576 0.234 1.00 96.19 105 GLU A CA 1
ATOM 854 C C . GLU A 1 105 ? -9.944 6.756 1.515 1.00 96.19 105 GLU A C 1
ATOM 856 O O . GLU A 1 105 ? -10.901 6.970 2.260 1.00 96.19 105 GLU A O 1
ATOM 861 N N . GLN A 1 106 ? -8.989 5.883 1.838 1.00 95.25 106 GLN A N 1
ATOM 862 C CA . GLN A 1 106 ? -8.966 5.146 3.097 1.00 95.25 106 GLN A CA 1
ATOM 863 C C . GLN A 1 106 ? -8.975 6.107 4.299 1.00 95.25 106 GLN A C 1
ATOM 865 O O . GLN A 1 106 ? -9.734 5.906 5.248 1.00 95.25 106 GLN A O 1
ATOM 870 N N . GLY A 1 107 ? -8.195 7.193 4.249 1.00 93.69 107 GLY A N 1
ATOM 871 C CA . GLY A 1 107 ? -8.219 8.244 5.270 1.00 93.69 107 GLY A CA 1
ATOM 872 C C . GLY A 1 107 ? -9.587 8.922 5.404 1.00 93.69 107 GLY A C 1
ATOM 873 O O . GLY A 1 107 ? -10.070 9.135 6.523 1.00 93.69 107 GLY A O 1
ATOM 874 N N . ARG A 1 108 ? -10.250 9.207 4.278 1.00 94.31 108 ARG A N 1
ATOM 875 C CA . ARG A 1 108 ? -11.605 9.779 4.250 1.00 94.31 108 ARG A CA 1
ATOM 876 C C . ARG A 1 108 ? -12.637 8.825 4.858 1.00 94.31 108 ARG A C 1
ATOM 878 O O . ARG A 1 108 ? -13.454 9.251 5.678 1.00 94.31 108 ARG A O 1
ATOM 885 N N . VAL A 1 109 ? -12.568 7.541 4.505 1.00 95.00 109 VAL A N 1
ATOM 886 C CA . VAL A 1 109 ? -13.423 6.482 5.061 1.00 95.00 109 VAL A CA 1
ATOM 887 C C . VAL A 1 109 ? -13.205 6.352 6.565 1.00 95.00 109 VAL A C 1
ATOM 889 O O . VAL A 1 109 ? -14.179 6.367 7.306 1.00 95.00 109 VAL A O 1
ATOM 892 N N . HIS A 1 110 ? -11.959 6.327 7.046 1.00 94.31 110 HIS A N 1
ATOM 893 C CA . HIS A 1 110 ? -11.671 6.239 8.482 1.00 94.31 110 HIS A CA 1
ATOM 894 C C . HIS A 1 110 ? -12.253 7.416 9.274 1.00 94.31 110 HIS A C 1
ATOM 896 O O . HIS A 1 110 ? -12.772 7.217 10.375 1.00 94.31 110 HIS A O 1
ATOM 902 N N . LYS A 1 111 ? -12.194 8.639 8.725 1.00 93.25 111 LYS A N 1
ATOM 903 C CA . LYS A 1 111 ? -12.813 9.814 9.354 1.00 93.25 111 LYS A CA 1
ATOM 904 C C . LYS A 1 111 ? -14.327 9.631 9.485 1.00 93.25 111 LYS A C 1
ATOM 906 O O . LYS A 1 111 ? -14.857 9.834 10.572 1.00 93.25 111 LYS A O 1
ATOM 911 N N . LYS A 1 112 ? -14.991 9.189 8.413 1.00 95.19 112 LYS A N 1
ATOM 912 C CA . LYS A 1 112 ? -16.433 8.905 8.414 1.00 95.19 112 LYS A CA 1
ATOM 913 C C . LYS A 1 112 ? -16.797 7.781 9.386 1.00 95.19 112 LYS A C 1
ATOM 915 O O . LYS A 1 112 ? -17.711 7.937 10.186 1.00 95.19 112 LYS A O 1
ATOM 920 N N . SER A 1 113 ? -16.052 6.676 9.372 1.00 94.38 113 SER A N 1
ATOM 921 C CA . SER A 1 113 ? -16.307 5.546 10.266 1.00 94.38 113 SER A CA 1
ATOM 922 C C . SER A 1 113 ? -16.198 5.944 11.730 1.00 94.38 113 SER A C 1
ATOM 924 O O . SER A 1 113 ? -17.024 5.501 12.514 1.00 94.38 113 SER A O 1
ATOM 926 N N . LYS A 1 114 ? -15.248 6.816 12.106 1.00 93.69 114 LYS A N 1
ATOM 927 C CA . LYS A 1 114 ? -15.137 7.333 13.481 1.00 93.69 114 LYS A CA 1
ATOM 928 C C . LYS A 1 114 ? -16.447 7.958 13.970 1.00 93.69 114 LYS A C 1
ATOM 930 O O . LYS A 1 114 ? -16.818 7.758 15.123 1.00 93.69 114 LYS A O 1
ATOM 935 N N . GLU A 1 115 ? -17.116 8.721 13.110 1.00 95.19 115 GLU A N 1
ATOM 936 C CA . GLU A 1 115 ? -18.403 9.351 13.420 1.00 95.19 115 GLU A CA 1
ATOM 937 C C . GLU A 1 115 ? -19.519 8.298 13.500 1.00 95.19 115 GLU A C 1
ATOM 939 O O . GLU A 1 115 ? -20.272 8.283 14.473 1.00 95.19 115 GLU A O 1
ATOM 944 N N . GLU A 1 116 ? -19.574 7.366 12.540 1.00 96.44 116 GLU A N 1
ATOM 945 C CA . GLU A 1 116 ? -20.579 6.289 12.480 1.00 96.44 116 GLU A CA 1
ATOM 946 C C . GLU A 1 116 ? -20.523 5.330 13.680 1.00 96.44 116 GLU A C 1
ATOM 948 O O . GLU A 1 116 ? -21.567 4.859 14.130 1.00 96.44 116 GLU A O 1
ATOM 953 N N . VAL A 1 117 ? -19.332 5.048 14.222 1.00 96.44 117 VAL A N 1
ATOM 954 C CA . VAL A 1 117 ? -19.158 4.121 15.357 1.00 96.44 117 VAL A CA 1
ATOM 955 C C . VAL A 1 117 ? -19.040 4.812 16.721 1.00 96.44 117 VAL A C 1
ATOM 957 O O . VAL A 1 117 ? -18.778 4.149 17.725 1.00 96.44 117 VAL A O 1
ATOM 960 N N . SER A 1 118 ? -19.239 6.133 16.786 1.00 95.81 118 SER A N 1
ATOM 961 C CA . SER A 1 118 ? -19.151 6.922 18.028 1.00 95.81 118 SER A CA 1
ATOM 962 C C . SER A 1 118 ? -20.054 6.386 19.145 1.00 95.81 118 SER A C 1
ATOM 964 O O . SER A 1 118 ? -19.593 6.214 20.270 1.00 95.81 118 SER A O 1
ATOM 966 N N . GLY A 1 119 ? -21.294 6.005 18.828 1.00 97.75 119 GLY A N 1
ATOM 967 C CA . GLY A 1 119 ? -22.215 5.426 19.812 1.00 97.75 119 GLY A CA 1
ATOM 968 C C . GLY A 1 119 ? -21.735 4.086 20.386 1.00 97.75 119 GLY A C 1
ATOM 969 O O . GLY A 1 119 ? -22.006 3.763 21.541 1.00 97.75 119 GLY A O 1
ATOM 970 N N . THR A 1 120 ? -20.965 3.305 19.619 1.00 96.69 120 THR A N 1
ATOM 971 C CA . THR A 1 120 ? -20.330 2.084 20.136 1.00 96.69 120 THR A CA 1
ATOM 972 C C . THR A 1 120 ? -19.216 2.420 21.124 1.00 96.69 120 THR A C 1
ATOM 974 O O . THR A 1 120 ? -19.131 1.786 22.174 1.00 96.69 120 THR A O 1
ATOM 977 N N . LEU A 1 121 ? -18.402 3.438 20.828 1.00 96.19 121 LEU A N 1
ATOM 978 C CA . LEU A 1 121 ? -17.370 3.922 21.748 1.00 96.19 121 LEU A CA 1
ATOM 979 C C . LEU A 1 121 ? -17.985 4.398 23.074 1.00 96.19 121 LEU A C 1
ATOM 981 O O . LEU A 1 121 ? -17.506 4.012 24.139 1.00 96.19 121 LEU A O 1
ATOM 985 N N . GLU A 1 122 ? -19.070 5.173 23.017 1.00 97.00 122 GLU A N 1
ATOM 986 C CA . GLU A 1 122 ? -19.798 5.633 24.209 1.00 97.00 122 GLU A CA 1
ATOM 987 C C . GLU A 1 122 ? -20.328 4.460 25.044 1.00 97.00 122 GLU A C 1
ATOM 989 O O . GLU A 1 122 ? -20.146 4.429 26.263 1.00 97.00 122 GLU A O 1
ATOM 994 N N . ALA A 1 123 ? -20.925 3.450 24.402 1.00 96.94 123 ALA A N 1
ATOM 995 C CA . ALA A 1 123 ? -21.421 2.260 25.090 1.00 96.94 123 ALA A CA 1
ATOM 996 C C . ALA A 1 123 ? -20.296 1.469 25.783 1.00 96.94 123 ALA A C 1
ATOM 998 O O . ALA A 1 123 ? -20.468 1.030 26.922 1.00 96.94 123 ALA A O 1
ATOM 999 N N . VAL A 1 124 ? -19.135 1.317 25.134 1.00 96.31 124 VAL A N 1
ATOM 1000 C CA . VAL A 1 124 ? -17.958 0.647 25.718 1.00 96.31 124 VAL A CA 1
ATOM 1001 C C . VAL A 1 124 ? -17.421 1.430 26.918 1.00 96.31 124 VAL A C 1
ATOM 1003 O O . VAL A 1 124 ? -17.135 0.835 27.959 1.00 96.31 124 VAL A O 1
ATOM 1006 N N . GLN A 1 125 ? -17.340 2.760 26.819 1.00 95.19 125 GLN A N 1
ATOM 1007 C CA . GLN A 1 125 ? -16.914 3.626 27.924 1.00 95.19 125 GLN A CA 1
ATOM 1008 C C . GLN A 1 125 ? -17.882 3.559 29.112 1.00 95.19 125 GLN A C 1
ATOM 1010 O O . GLN A 1 125 ? -17.445 3.465 30.262 1.00 95.19 125 GLN A O 1
ATOM 1015 N N . LEU A 1 126 ? -19.190 3.545 28.845 1.00 96.44 126 LEU A N 1
ATOM 1016 C CA . LEU A 1 126 ? -20.214 3.374 29.872 1.00 96.44 126 LEU A CA 1
ATOM 1017 C C . LEU A 1 126 ? -20.089 2.010 30.560 1.00 96.44 126 LEU A C 1
ATOM 1019 O O . LEU A 1 126 ? -20.072 1.951 31.791 1.00 96.44 126 LEU A O 1
ATOM 1023 N N . LEU A 1 127 ? -19.944 0.924 29.792 1.00 94.50 127 LEU A N 1
ATOM 1024 C CA . LEU A 1 127 ? -19.721 -0.413 30.350 1.00 94.50 127 LEU A CA 1
ATOM 1025 C C . LEU A 1 127 ? -18.476 -0.448 31.237 1.00 94.50 127 LEU A C 1
ATOM 1027 O O . LEU A 1 127 ? -18.526 -0.997 32.337 1.00 94.50 127 LEU A O 1
ATOM 1031 N N . HIS A 1 128 ? -17.377 0.156 30.782 1.00 93.44 128 HIS A N 1
ATOM 1032 C CA . HIS A 1 128 ? -16.149 0.248 31.562 1.00 93.44 128 HIS A CA 1
ATOM 1033 C C . HIS A 1 128 ? -16.377 0.996 32.885 1.00 93.44 128 HIS A C 1
ATOM 1035 O O . HIS A 1 128 ? -15.979 0.512 33.945 1.00 93.44 128 HIS A O 1
ATOM 1041 N N . GLY A 1 129 ? -17.083 2.130 32.853 1.00 93.62 129 GLY A N 1
ATOM 1042 C CA . GLY A 1 129 ? -17.442 2.890 34.052 1.00 93.62 129 GLY A CA 1
ATOM 1043 C C . GLY A 1 129 ? -18.303 2.090 35.036 1.00 93.62 129 GLY A C 1
ATOM 1044 O O . GLY A 1 129 ? -17.999 2.039 36.230 1.00 93.62 129 GLY A O 1
ATOM 1045 N N . VAL A 1 130 ? -19.338 1.401 34.543 1.00 94.25 130 VAL A N 1
ATOM 1046 C CA . VAL A 1 130 ? -20.200 0.534 35.365 1.00 94.25 130 VAL A CA 1
ATOM 1047 C C . VAL A 1 130 ? -19.401 -0.624 35.968 1.00 94.25 130 VAL A C 1
ATOM 1049 O O . VAL A 1 130 ? -19.552 -0.909 37.157 1.00 94.25 130 VAL A O 1
ATOM 1052 N N . ALA A 1 131 ? -18.507 -1.247 35.196 1.00 92.81 131 ALA A N 1
ATOM 1053 C CA . ALA A 1 131 ? -17.648 -2.333 35.667 1.00 92.81 131 ALA A CA 1
ATOM 1054 C C . ALA A 1 131 ? -16.711 -1.900 36.811 1.00 92.81 131 ALA A C 1
ATOM 1056 O O . ALA A 1 131 ? -16.413 -2.707 37.687 1.00 92.81 131 ALA A O 1
ATOM 1057 N N . GLN A 1 132 ? -16.287 -0.632 36.847 1.00 92.75 132 GLN A N 1
ATOM 1058 C CA . GLN A 1 132 ? -15.494 -0.072 37.952 1.00 92.75 132 GLN A CA 1
ATOM 1059 C C . GLN A 1 132 ? -16.344 0.313 39.173 1.00 92.75 132 GLN A C 1
ATOM 1061 O O . GLN A 1 132 ? -15.882 0.220 40.314 1.00 92.75 132 GLN A O 1
ATOM 1066 N N . LEU A 1 133 ? -17.581 0.766 38.956 1.00 94.94 133 LEU A N 1
ATOM 1067 C CA . LEU A 1 133 ? -18.478 1.191 40.033 1.00 94.94 133 LEU A CA 1
ATOM 1068 C C . LEU A 1 133 ? -19.070 -0.002 40.793 1.00 94.94 133 LEU A C 1
ATOM 1070 O O . LEU A 1 133 ? -19.164 0.026 42.020 1.00 94.94 133 LEU A O 1
ATOM 1074 N N . LEU A 1 134 ? -19.441 -1.058 40.072 1.00 95.44 134 LEU A N 1
ATOM 1075 C CA . LEU A 1 134 ? -20.180 -2.192 40.618 1.00 95.44 134 LEU A CA 1
ATOM 1076 C C . LEU A 1 134 ? -19.455 -2.907 41.781 1.00 95.44 134 LEU A C 1
ATOM 1078 O O . LEU A 1 134 ? -20.104 -3.138 42.805 1.00 95.44 134 LEU A O 1
ATOM 1082 N N . PRO A 1 135 ? -18.137 -3.190 41.724 1.00 95.00 135 PRO A N 1
ATOM 1083 C CA . PRO A 1 135 ? -17.407 -3.757 42.859 1.00 95.00 135 PRO A CA 1
ATOM 1084 C C . PRO A 1 135 ? -17.411 -2.848 44.093 1.00 95.00 135 PRO A C 1
ATOM 1086 O O . PRO A 1 135 ? -17.645 -3.332 45.197 1.00 95.00 135 PRO A O 1
ATOM 1089 N N . LYS A 1 136 ? -17.242 -1.530 43.915 1.00 95.75 136 LYS A N 1
ATOM 1090 C CA . LYS A 1 136 ? -17.251 -0.554 45.022 1.00 95.75 136 LYS A CA 1
ATOM 1091 C C . LYS A 1 136 ? -18.623 -0.476 45.685 1.00 95.75 136 LYS A C 1
ATOM 1093 O O . LYS A 1 136 ? -18.731 -0.451 46.909 1.00 95.75 136 LYS A O 1
ATOM 1098 N N . SER A 1 137 ? -19.685 -0.467 44.881 1.00 93.88 137 SER A N 1
ATOM 1099 C CA . SER A 1 137 ? -21.059 -0.502 45.385 1.00 93.88 137 SER A CA 1
ATOM 1100 C C . SER A 1 137 ? -21.353 -1.806 46.127 1.00 93.88 137 SER A C 1
ATOM 1102 O O . SER A 1 137 ? -21.972 -1.773 47.191 1.00 93.88 137 SER A O 1
ATOM 1104 N N . LYS A 1 138 ? -20.871 -2.943 45.608 1.00 95.50 138 LYS A N 1
ATOM 1105 C CA . LYS A 1 138 ? -20.992 -4.254 46.256 1.00 95.50 138 LYS A CA 1
ATOM 1106 C C . LYS A 1 138 ? -20.261 -4.289 47.601 1.00 95.50 138 LYS A C 1
ATOM 1108 O O . LYS A 1 138 ? -20.845 -4.721 48.591 1.00 95.50 138 LYS A O 1
ATOM 1113 N N . GLU A 1 139 ? -19.017 -3.824 47.655 1.00 95.62 139 GLU A N 1
ATOM 1114 C CA . GLU A 1 139 ? -18.226 -3.769 48.888 1.00 95.62 139 GLU A CA 1
ATOM 1115 C C . GLU A 1 139 ? -18.881 -2.849 49.924 1.00 95.62 139 GLU A C 1
ATOM 1117 O O . GLU A 1 139 ? -19.123 -3.269 51.051 1.00 95.62 139 GLU A O 1
ATOM 1122 N N . SER A 1 140 ? -19.303 -1.648 49.515 1.00 92.81 140 SER A N 1
ATOM 1123 C CA . SER A 1 140 ? -20.036 -0.721 50.385 1.00 92.81 140 SER A CA 1
ATOM 1124 C C . SER A 1 140 ? -21.318 -1.340 50.958 1.00 92.81 140 SER A C 1
ATOM 1126 O O . SER A 1 140 ? -21.617 -1.166 52.141 1.00 92.81 140 SER A O 1
ATOM 1128 N N . TYR A 1 141 ? -22.070 -2.086 50.143 1.00 94.00 141 TYR A N 1
ATOM 1129 C CA . TYR A 1 141 ? -23.256 -2.811 50.596 1.00 94.00 141 TYR A CA 1
ATOM 1130 C C . TYR A 1 141 ? -22.907 -3.900 51.619 1.00 94.00 141 TYR A C 1
ATOM 1132 O O . TYR A 1 141 ? -23.547 -3.970 52.671 1.00 94.00 141 TYR A O 1
ATOM 1140 N N . HIS A 1 142 ? -21.882 -4.716 51.354 1.00 93.69 142 HIS A N 1
ATOM 1141 C CA . HIS A 1 142 ? -21.440 -5.751 52.290 1.00 93.69 142 HIS A CA 1
ATOM 1142 C C . HIS A 1 142 ? -20.959 -5.159 53.618 1.00 93.69 142 HIS A C 1
ATOM 1144 O O . HIS A 1 142 ? -21.366 -5.661 54.665 1.00 93.69 142 HIS A O 1
ATOM 1150 N N . SER A 1 143 ? -20.196 -4.064 53.600 1.00 93.25 143 SER A N 1
ATOM 1151 C CA . SER A 1 143 ? -19.757 -3.374 54.819 1.00 93.25 143 SER A CA 1
ATOM 1152 C C . SER A 1 143 ? -20.940 -2.854 55.641 1.00 93.25 143 SER A C 1
ATOM 1154 O O . SER A 1 143 ? -20.970 -3.040 56.854 1.00 93.25 143 SER A O 1
ATOM 1156 N N . LYS A 1 144 ? -21.971 -2.281 54.996 1.00 90.94 144 LYS A N 1
ATOM 1157 C CA . LYS A 1 144 ? -23.211 -1.867 55.686 1.00 90.94 144 LYS A CA 1
ATOM 1158 C C . LYS A 1 144 ? -23.971 -3.049 56.291 1.00 90.94 144 LYS A C 1
ATOM 1160 O O . LYS A 1 144 ? -24.509 -2.925 57.386 1.00 90.94 144 LYS A O 1
ATOM 1165 N N . CYS A 1 145 ? -24.014 -4.191 55.602 1.00 89.81 145 CYS A N 1
ATOM 1166 C CA . CYS A 1 145 ? -24.646 -5.403 56.131 1.00 89.81 145 CYS A CA 1
ATOM 1167 C C . CYS A 1 145 ? -23.900 -5.948 57.355 1.00 89.81 145 CYS A C 1
ATOM 1169 O O . CYS A 1 145 ? -24.530 -6.325 58.339 1.00 89.81 145 CYS A O 1
ATOM 1171 N N . GLN A 1 146 ? -22.566 -5.973 57.301 1.00 91.94 146 GLN A N 1
ATOM 1172 C CA . GLN A 1 146 ? -21.731 -6.421 58.416 1.00 91.94 146 GLN A CA 1
ATOM 1173 C C . GLN A 1 146 ? -21.908 -5.519 59.642 1.00 91.94 146 GLN A C 1
ATOM 1175 O O . GLN A 1 146 ? -22.104 -6.025 60.745 1.00 91.94 146 GLN A O 1
ATOM 1180 N N . GLU A 1 147 ? -21.918 -4.199 59.445 1.00 89.69 147 GLU A N 1
ATOM 1181 C CA . GLU A 1 147 ? -22.121 -3.230 60.525 1.00 89.69 147 GLU A CA 1
ATOM 1182 C C . GLU A 1 147 ? -23.519 -3.331 61.151 1.00 89.69 147 GLU A C 1
ATOM 1184 O O . GLU A 1 147 ? -23.663 -3.308 62.373 1.00 89.69 147 GLU A O 1
ATOM 1189 N N . TYR A 1 148 ? -24.554 -3.520 60.327 1.00 85.69 148 TYR A N 1
ATOM 1190 C CA . TYR A 1 148 ? -25.916 -3.765 60.801 1.00 85.69 148 TYR A CA 1
ATOM 1191 C C . TYR A 1 148 ? -26.007 -5.019 61.688 1.00 85.69 148 TYR A C 1
ATOM 1193 O O . TYR A 1 148 ? -26.582 -4.965 62.776 1.00 85.69 148 TYR A O 1
ATOM 1201 N N . GLU A 1 149 ? -25.411 -6.138 61.262 1.00 88.31 149 GLU A N 1
ATOM 1202 C CA . GLU A 1 149 ? -25.397 -7.380 62.048 1.00 88.31 149 GLU A CA 1
ATOM 1203 C C . GLU A 1 149 ? -24.583 -7.250 63.343 1.00 88.31 149 GLU A C 1
ATOM 1205 O O . GLU A 1 149 ? -24.951 -7.841 64.361 1.00 88.31 149 GLU A O 1
ATOM 1210 N N . ARG A 1 150 ? -23.503 -6.460 63.335 1.00 90.75 150 ARG A N 1
ATOM 1211 C CA . ARG A 1 150 ? -22.693 -6.165 64.524 1.00 90.75 150 ARG A CA 1
ATOM 1212 C C . ARG A 1 150 ? -23.500 -5.392 65.571 1.00 90.75 150 ARG A C 1
ATOM 1214 O O . ARG A 1 150 ? -23.656 -5.878 66.690 1.00 90.75 150 ARG A O 1
ATOM 1221 N N . LEU A 1 151 ? -24.091 -4.258 65.186 1.00 86.94 151 LEU A N 1
ATOM 1222 C CA . LEU A 1 151 ? -24.909 -3.414 66.074 1.00 86.94 151 LEU A CA 1
ATOM 1223 C C . LEU A 1 151 ? -26.145 -4.151 66.611 1.00 86.94 151 LEU A C 1
ATOM 1225 O O . LEU A 1 151 ? -26.547 -3.959 67.759 1.00 86.94 151 LEU A O 1
ATOM 1229 N N . ARG A 1 152 ? -26.724 -5.053 65.807 1.00 85.25 152 ARG A N 1
ATOM 1230 C CA . ARG A 1 152 ? -27.820 -5.926 66.242 1.00 85.25 152 ARG A CA 1
ATOM 1231 C C . ARG A 1 152 ? -27.386 -6.911 67.334 1.00 85.25 152 ARG A C 1
ATOM 1233 O O . ARG A 1 152 ? -28.159 -7.154 68.257 1.00 85.25 152 ARG A O 1
ATOM 1240 N N . LYS A 1 153 ? -26.186 -7.495 67.238 1.00 87.81 153 LYS A N 1
ATOM 1241 C CA . LYS A 1 153 ? -25.661 -8.459 68.228 1.00 87.81 153 LYS A CA 1
ATOM 1242 C C . LYS A 1 153 ? -25.179 -7.791 69.516 1.00 87.81 153 LYS A C 1
ATOM 1244 O O . LYS A 1 153 ? -25.294 -8.393 70.576 1.00 87.81 153 LYS A O 1
ATOM 1249 N N . GLU A 1 154 ? -24.670 -6.564 69.429 1.00 88.25 154 GLU A N 1
ATOM 1250 C CA . GLU A 1 154 ? -24.181 -5.784 70.577 1.00 88.25 154 GLU A CA 1
ATOM 1251 C C . GLU A 1 154 ? -25.302 -5.132 71.407 1.00 88.25 154 GLU A C 1
ATOM 1253 O O . GLU A 1 154 ? -25.030 -4.550 72.454 1.00 88.25 154 GLU A O 1
ATOM 1258 N N . GLY A 1 155 ? -26.565 -5.238 70.977 1.00 77.19 155 GLY A N 1
ATOM 1259 C CA . GLY A 1 155 ? -27.714 -4.716 71.723 1.00 77.19 155 GLY A CA 1
ATOM 1260 C C . GLY A 1 155 ? -27.849 -3.190 71.677 1.00 77.19 155 GLY A C 1
ATOM 1261 O O . GLY A 1 155 ? -28.397 -2.593 72.604 1.00 77.19 155 GLY A O 1
ATOM 1262 N N . THR A 1 156 ? -27.346 -2.545 70.619 1.00 78.62 156 THR A N 1
ATOM 1263 C CA . THR A 1 156 ? -27.430 -1.089 70.427 1.00 78.62 156 THR A CA 1
ATOM 1264 C C . THR A 1 156 ? -28.885 -0.613 70.270 1.00 78.62 156 THR A C 1
ATOM 1266 O O . THR A 1 156 ? -29.769 -1.372 69.874 1.00 78.62 156 THR A O 1
ATOM 1269 N N . SER A 1 157 ? -29.165 0.660 70.571 1.00 78.94 157 SER A N 1
ATOM 1270 C CA . SER A 1 157 ? -30.515 1.237 70.489 1.00 78.94 157 SER A CA 1
ATOM 1271 C C . SER A 1 157 ? -31.157 1.042 69.111 1.00 78.94 157 SER A C 1
ATOM 1273 O O . SER A 1 157 ? -30.535 1.282 68.074 1.00 78.94 157 SER A O 1
ATOM 1275 N N . GLN A 1 158 ? -32.451 0.708 69.093 1.00 78.19 158 GLN A N 1
ATOM 1276 C CA . GLN A 1 158 ? -33.226 0.480 67.868 1.00 78.19 158 GLN A CA 1
ATOM 1277 C C . GLN A 1 158 ? -33.132 1.653 66.873 1.00 78.19 158 GLN A C 1
ATOM 1279 O O . GLN A 1 158 ? -33.062 1.448 65.662 1.00 78.19 158 GLN A O 1
ATOM 1284 N N . LYS A 1 159 ? -33.046 2.892 67.383 1.00 80.56 159 LYS A N 1
ATOM 1285 C CA . LYS A 1 159 ? -32.882 4.104 66.562 1.00 80.56 159 LYS A CA 1
ATOM 1286 C C . LYS A 1 159 ? -31.551 4.147 65.801 1.00 80.56 159 LYS A C 1
ATOM 1288 O O . LYS A 1 159 ? -31.487 4.765 64.742 1.00 80.56 159 LYS A O 1
ATOM 1293 N N . GLU A 1 160 ? -30.491 3.553 66.340 1.00 78.38 160 GLU A N 1
ATOM 1294 C CA . GLU A 1 160 ? -29.161 3.526 65.718 1.00 78.38 160 GLU A CA 1
ATOM 1295 C C . GLU A 1 160 ? -29.039 2.369 64.724 1.00 78.38 160 GLU A C 1
ATOM 1297 O O . GLU A 1 160 ? -28.514 2.558 63.627 1.00 78.38 160 GLU A O 1
ATOM 1302 N N . ILE A 1 161 ? -29.645 1.222 65.042 1.00 76.94 161 ILE A N 1
ATOM 1303 C CA . ILE A 1 161 ? -29.761 0.070 64.137 1.00 76.94 161 ILE A CA 1
ATOM 1304 C C . ILE A 1 161 ? -30.511 0.451 62.847 1.00 76.94 161 ILE A C 1
ATOM 1306 O O . ILE A 1 161 ? -30.090 0.095 61.743 1.00 76.94 161 ILE A O 1
ATOM 1310 N N . ASP A 1 162 ? -31.597 1.222 62.948 1.00 79.19 162 ASP A N 1
ATOM 1311 C CA . ASP A 1 162 ? -32.387 1.619 61.775 1.00 79.19 162 ASP A CA 1
ATOM 1312 C C . ASP A 1 162 ? -31.686 2.652 60.868 1.00 79.19 162 ASP A C 1
ATOM 1314 O O . ASP A 1 162 ? -32.018 2.740 59.684 1.00 79.19 162 ASP A O 1
ATOM 1318 N N . LYS A 1 163 ? -30.673 3.383 61.362 1.00 82.06 163 LYS A N 1
ATOM 1319 C CA . LYS A 1 163 ? -29.868 4.311 60.537 1.00 82.06 163 LYS A CA 1
ATOM 1320 C C . LYS A 1 163 ? -28.920 3.590 59.582 1.00 82.06 163 LYS A C 1
ATOM 1322 O O . LYS A 1 163 ? -28.681 4.081 58.480 1.00 82.06 163 LYS A O 1
ATOM 1327 N N . VAL A 1 164 ? -28.371 2.452 60.001 1.00 79.06 164 VAL A N 1
ATOM 1328 C CA . VAL A 1 164 ? -27.401 1.676 59.209 1.00 79.06 164 VAL A CA 1
ATOM 1329 C C . VAL A 1 164 ? -28.044 0.539 58.417 1.00 79.06 164 VAL A C 1
ATOM 1331 O O . VAL A 1 164 ? -27.359 -0.120 57.635 1.00 79.06 164 VAL A O 1
ATOM 1334 N N . ARG A 1 165 ? -29.357 0.318 58.586 1.00 76.44 165 ARG A N 1
ATOM 1335 C CA . ARG A 1 165 ? -30.105 -0.726 57.884 1.00 76.44 165 ARG A CA 1
ATOM 1336 C C . ARG A 1 165 ? -29.879 -0.612 56.367 1.00 76.44 165 ARG A C 1
ATOM 1338 O O . ARG A 1 165 ? -30.239 0.410 55.770 1.00 76.44 165 ARG A O 1
ATOM 1345 N N . PRO A 1 166 ? -29.337 -1.654 55.712 1.00 73.31 166 PRO A N 1
ATOM 1346 C CA . PRO A 1 166 ? -29.216 -1.675 54.264 1.00 73.31 166 PRO A CA 1
ATOM 1347 C C . PRO A 1 166 ? -30.606 -1.539 53.634 1.00 73.31 166 PRO A C 1
ATOM 1349 O O . PRO A 1 166 ? -31.505 -2.338 53.899 1.00 73.31 166 PRO A O 1
ATOM 1352 N N . ARG A 1 167 ? -30.806 -0.518 52.795 1.00 69.12 167 ARG A N 1
ATOM 1353 C CA . ARG A 1 167 ? -32.008 -0.428 51.963 1.00 69.12 167 ARG A CA 1
ATOM 1354 C C . ARG A 1 167 ? -31.843 -1.404 50.809 1.00 69.12 167 ARG A C 1
ATOM 1356 O O . ARG A 1 167 ? -31.158 -1.102 49.838 1.00 69.12 167 ARG A O 1
ATOM 1363 N N . VAL A 1 168 ? -32.434 -2.582 50.944 1.00 57.66 168 VAL A N 1
ATOM 1364 C CA . VAL A 1 168 ? -32.539 -3.542 49.847 1.00 57.66 168 VAL A CA 1
ATOM 1365 C C . VAL A 1 168 ? -33.679 -3.059 48.944 1.00 57.66 168 VAL A C 1
ATOM 1367 O O . VAL A 1 168 ? -34.793 -2.887 49.447 1.00 57.66 168 VAL A O 1
ATOM 1370 N N . PRO A 1 169 ? -33.461 -2.803 47.642 1.00 52.41 169 PRO A N 1
ATOM 1371 C CA . PRO A 1 169 ? -34.570 -2.715 46.705 1.00 52.41 169 PRO A CA 1
ATOM 1372 C C . PRO A 1 169 ? -35.304 -4.051 46.782 1.00 52.41 169 PRO A C 1
ATOM 1374 O O . PRO A 1 169 ? -34.692 -5.093 46.558 1.00 52.41 169 PRO A O 1
ATOM 1377 N N . VAL A 1 170 ? -36.576 -4.038 47.173 1.00 43.09 170 VAL A N 1
ATOM 1378 C CA . VAL A 1 170 ? -37.386 -5.254 47.254 1.00 43.09 170 VAL A CA 1
ATOM 1379 C C . VAL A 1 170 ? -37.510 -5.817 45.838 1.00 43.09 170 VAL A C 1
ATOM 1381 O O . VAL A 1 170 ? -38.374 -5.411 45.067 1.00 43.09 170 VAL A O 1
ATOM 1384 N N . LEU A 1 171 ? -36.629 -6.747 45.475 1.00 47.66 171 LEU A N 1
ATOM 1385 C CA . LEU A 1 171 ? -36.954 -7.744 44.471 1.00 47.66 171 LEU A CA 1
ATOM 1386 C C . LEU A 1 171 ? -38.080 -8.554 45.104 1.00 47.66 171 LEU A C 1
ATOM 1388 O O . LEU A 1 171 ? -37.875 -9.180 46.145 1.00 47.66 171 LEU A O 1
ATOM 1392 N N . HIS A 1 172 ? -39.283 -8.449 44.542 1.00 39.78 172 HIS A N 1
ATOM 1393 C CA . HIS A 1 172 ? -40.413 -9.279 44.947 1.00 39.78 172 HIS A CA 1
ATOM 1394 C C . HIS A 1 172 ? -39.933 -10.728 45.140 1.00 39.78 172 HIS A C 1
ATOM 1396 O O . HIS A 1 172 ? -39.232 -11.239 44.261 1.00 39.78 172 HIS A O 1
ATOM 1402 N N . PRO A 1 173 ? -40.259 -11.386 46.267 1.00 40.91 173 PRO A N 1
ATOM 1403 C CA . PRO A 1 173 ? -39.818 -12.749 46.503 1.00 40.91 173 PRO A CA 1
ATOM 1404 C C . PRO A 1 173 ? -40.384 -13.651 45.404 1.00 40.91 173 PRO A C 1
ATOM 1406 O O . PRO A 1 173 ? -41.598 -13.746 45.217 1.00 40.91 173 PRO A O 1
ATOM 1409 N N . SER A 1 174 ? -39.492 -14.293 44.657 1.00 37.97 174 SER A N 1
ATOM 1410 C CA . SER A 1 174 ? -39.825 -15.416 43.792 1.00 37.97 174 SER A CA 1
ATOM 1411 C C . SER A 1 174 ? -40.441 -16.548 44.637 1.00 37.97 174 SER A C 1
ATOM 1413 O O . SER A 1 174 ? -39.985 -16.786 45.759 1.00 37.97 174 SER A O 1
ATOM 1415 N N . PRO A 1 175 ? -41.488 -17.238 44.143 1.00 37.38 175 PRO A N 1
ATOM 1416 C CA . PRO A 1 175 ? -42.140 -18.319 44.879 1.00 37.38 175 PRO A CA 1
ATOM 1417 C C . PRO A 1 175 ? -41.182 -19.507 45.114 1.00 37.38 175 PRO A C 1
ATOM 1419 O O . PRO A 1 175 ? -40.227 -19.687 44.353 1.00 37.38 175 PRO A O 1
ATOM 1422 N N . PRO A 1 176 ? -41.407 -20.307 46.176 1.00 36.47 176 PRO A N 1
ATOM 1423 C CA . PRO A 1 176 ? -40.450 -21.302 46.658 1.00 36.47 176 PRO A CA 1
ATOM 1424 C C . PRO A 1 176 ? -40.216 -22.458 45.665 1.00 36.47 176 PRO A C 1
ATOM 1426 O O . PRO A 1 176 ? -41.125 -22.828 44.917 1.00 36.47 176 PRO A O 1
ATOM 1429 N N . PRO A 1 177 ? -39.017 -23.077 45.673 1.00 40.91 177 PRO A N 1
ATOM 1430 C CA . PRO A 1 177 ? -38.675 -24.171 44.775 1.00 40.91 177 PRO A CA 1
ATOM 1431 C C . PRO A 1 177 ? -39.322 -25.468 45.274 1.00 40.91 177 PRO A C 1
ATOM 1433 O O . PRO A 1 177 ? -38.800 -26.157 46.145 1.00 40.91 177 PRO A O 1
ATOM 1436 N N . GLY A 1 178 ? -40.482 -25.787 44.711 1.00 43.59 178 GLY A N 1
ATOM 1437 C CA . GLY A 1 178 ? -41.251 -26.993 45.008 1.00 43.59 178 GLY A CA 1
ATOM 1438 C C . GLY A 1 178 ? -41.925 -27.557 43.763 1.00 43.59 178 GLY A C 1
ATOM 1439 O O . GLY A 1 178 ? -43.136 -27.720 43.742 1.00 43.59 178 GLY A O 1
ATOM 1440 N N . SER A 1 179 ? -41.159 -27.764 42.692 1.00 37.50 179 SER A N 1
ATOM 1441 C CA . SER A 1 179 ? -41.413 -28.739 41.614 1.00 37.50 179 SER A CA 1
ATOM 1442 C C . SER A 1 179 ? -40.332 -28.565 40.548 1.00 37.50 179 SER A C 1
ATOM 1444 O O . SER A 1 179 ? -40.418 -27.734 39.647 1.00 37.50 179 SER A O 1
ATOM 1446 N N . ALA A 1 180 ? -39.257 -29.343 40.666 1.00 42.22 180 ALA A N 1
ATOM 1447 C CA . ALA A 1 180 ? -38.369 -29.561 39.536 1.00 42.22 180 ALA A CA 1
ATOM 1448 C C . ALA A 1 180 ? -39.177 -30.278 38.443 1.00 42.22 180 ALA A C 1
ATOM 1450 O O . ALA A 1 180 ? -39.587 -31.422 38.616 1.00 42.22 180 ALA A O 1
ATOM 1451 N N . GLY A 1 181 ? -39.441 -29.577 37.343 1.00 35.16 181 GLY A N 1
ATOM 1452 C CA . GLY A 1 181 ? -40.224 -30.085 36.224 1.00 35.16 181 GLY A CA 1
ATOM 1453 C C . GLY A 1 181 ? -40.094 -29.183 35.003 1.00 35.16 181 GLY A C 1
ATOM 1454 O O . GLY A 1 181 ? -41.024 -28.473 34.658 1.00 35.16 181 GLY A O 1
ATOM 1455 N N . ALA A 1 182 ? -38.906 -29.203 34.394 1.00 45.03 182 ALA A N 1
ATOM 1456 C CA . ALA A 1 182 ? -38.619 -28.810 33.012 1.00 45.03 182 ALA A CA 1
ATOM 1457 C C . ALA A 1 182 ? -39.200 -27.468 32.508 1.00 45.03 182 ALA A C 1
ATOM 1459 O O . ALA A 1 182 ? -40.226 -27.422 31.836 1.00 45.03 182 ALA A O 1
ATOM 1460 N N . CYS A 1 183 ? -38.438 -26.384 32.676 1.00 33.81 183 CYS A N 1
ATOM 1461 C CA . CYS A 1 183 ? -38.547 -25.220 31.793 1.00 33.81 183 CYS A CA 1
ATOM 1462 C C . CYS A 1 183 ? -37.162 -24.847 31.249 1.00 33.81 183 CYS A C 1
ATOM 1464 O O . CYS A 1 183 ? -36.556 -23.843 31.611 1.00 33.81 183 CYS A O 1
ATOM 1466 N N . ALA A 1 184 ? -36.646 -25.707 30.370 1.00 47.16 184 ALA A N 1
ATOM 1467 C CA . ALA A 1 184 ? -35.644 -25.312 29.394 1.00 47.16 184 ALA A CA 1
ATOM 1468 C C . ALA A 1 184 ? -36.332 -24.415 28.349 1.00 47.16 184 ALA A C 1
ATOM 1470 O O . ALA A 1 184 ? -36.944 -24.895 27.399 1.00 47.16 184 ALA A O 1
ATOM 1471 N N . ARG A 1 185 ? -36.267 -23.100 28.553 1.00 39.00 185 ARG A N 1
ATOM 1472 C CA . ARG A 1 185 ? -36.466 -22.076 27.519 1.00 39.00 185 ARG A CA 1
ATOM 1473 C C . ARG A 1 185 ? -35.377 -21.040 27.783 1.00 39.00 185 ARG A C 1
ATOM 1475 O O . ARG A 1 185 ? -35.441 -20.300 28.750 1.00 39.00 185 ARG A O 1
ATOM 1482 N N . GLY A 1 186 ? -34.242 -21.116 27.097 1.00 34.72 186 GLY A N 1
ATOM 1483 C CA . GLY A 1 186 ? -34.193 -20.704 25.702 1.00 34.72 186 GLY A CA 1
ATOM 1484 C C . GLY A 1 186 ? -34.279 -19.184 25.685 1.00 34.72 186 GLY A C 1
ATOM 1485 O O . GLY A 1 186 ? -35.362 -18.636 25.508 1.00 34.72 186 GLY A O 1
ATOM 1486 N N . VAL A 1 187 ? -33.148 -18.523 25.946 1.00 37.38 187 VAL A N 1
ATOM 1487 C CA . VAL A 1 187 ? -32.981 -17.095 25.663 1.00 37.38 187 VAL A CA 1
ATOM 1488 C C . VAL A 1 187 ? -33.398 -16.898 24.203 1.00 37.38 187 VAL A C 1
ATOM 1490 O O . VAL A 1 187 ? -32.830 -17.573 23.339 1.00 37.38 187 VAL A O 1
ATOM 1493 N N . PRO A 1 188 ? -34.412 -16.072 23.894 1.00 37.50 188 PRO A N 1
ATOM 1494 C CA . PRO A 1 188 ? -34.765 -15.838 22.508 1.00 37.50 188 PRO A CA 1
ATOM 1495 C C . PRO A 1 188 ? -33.564 -15.169 21.824 1.00 37.50 188 PRO A C 1
ATOM 1497 O O . PRO A 1 188 ? -32.946 -14.279 22.418 1.00 37.50 188 PRO A O 1
ATOM 1500 N N . PRO A 1 189 ? -33.193 -15.592 20.604 1.00 42.53 189 PRO A N 1
ATOM 1501 C CA . PRO A 1 189 ? -32.154 -14.904 19.852 1.00 42.53 189 PRO A CA 1
ATOM 1502 C C . PRO A 1 189 ? -32.578 -13.442 19.659 1.00 42.53 189 PRO A C 1
ATOM 1504 O O . PRO A 1 189 ? -33.782 -13.176 19.559 1.00 42.53 189 PRO A O 1
ATOM 1507 N N . PRO A 1 190 ? -31.636 -12.484 19.603 1.00 43.84 190 PRO A N 1
ATOM 1508 C CA . PRO A 1 190 ? -31.989 -11.096 19.362 1.00 43.84 190 PRO A CA 1
ATOM 1509 C C . PRO A 1 190 ? -32.736 -11.010 18.031 1.00 43.84 190 PRO A C 1
ATOM 1511 O O . PRO A 1 190 ? -32.204 -11.329 16.965 1.00 43.84 190 PRO A O 1
ATOM 1514 N N . SER A 1 191 ? -34.004 -10.620 18.119 1.00 37.72 191 SER A N 1
ATOM 1515 C CA . SER A 1 191 ? -34.841 -10.286 16.982 1.00 37.72 191 SER A CA 1
ATOM 1516 C C . SER A 1 191 ? -34.142 -9.203 16.169 1.00 37.72 191 SER A C 1
ATOM 1518 O O . SER A 1 191 ? -33.913 -8.096 16.649 1.00 37.72 191 SER A O 1
ATOM 1520 N N . VAL A 1 192 ? -33.793 -9.590 14.948 1.00 38.59 192 VAL A N 1
ATOM 1521 C CA . VAL A 1 192 ? -33.425 -8.784 13.786 1.00 38.59 192 VAL A CA 1
ATOM 1522 C C . VAL A 1 192 ? -33.905 -7.331 13.902 1.00 38.59 192 VAL A C 1
ATOM 1524 O O . VAL A 1 192 ? -35.086 -7.043 13.721 1.00 38.59 192 VAL A O 1
ATOM 1527 N N . CYS A 1 193 ? -32.979 -6.400 14.139 1.00 31.20 193 CYS A N 1
ATOM 1528 C CA . CYS A 1 193 ? -33.195 -5.010 13.747 1.00 31.20 193 CYS A CA 1
ATOM 1529 C C . CYS A 1 193 ? -33.324 -4.970 12.213 1.00 31.20 193 CYS A C 1
ATOM 1531 O O . CYS A 1 193 ? -32.460 -5.532 11.529 1.00 31.20 193 CYS A O 1
ATOM 1533 N N . PRO A 1 194 ? -34.355 -4.331 11.635 1.00 33.38 194 PRO A N 1
ATOM 1534 C CA . PRO A 1 194 ? -34.460 -4.212 10.189 1.00 33.38 194 PRO A CA 1
ATOM 1535 C C . PRO A 1 194 ? -33.323 -3.318 9.683 1.00 33.38 194 PRO A C 1
ATOM 1537 O O . PRO A 1 194 ? -33.240 -2.138 10.017 1.00 33.38 194 PRO A O 1
ATOM 1540 N N . SER A 1 195 ? -32.412 -3.891 8.895 1.00 36.22 195 SER A N 1
ATOM 1541 C CA . SER A 1 195 ? -31.353 -3.137 8.227 1.00 36.22 195 SER A CA 1
ATOM 1542 C C . SER A 1 195 ? -31.957 -2.099 7.271 1.00 36.22 195 SER A C 1
ATOM 1544 O O . SER A 1 195 ? -32.796 -2.467 6.441 1.00 36.22 195 SER A O 1
ATOM 1546 N N . PRO A 1 196 ? -31.487 -0.839 7.264 1.00 35.16 196 PRO A N 1
ATOM 1547 C CA . PRO A 1 196 ? -31.632 -0.007 6.085 1.00 35.16 196 PRO A CA 1
ATOM 1548 C C . PRO A 1 196 ? -30.749 -0.607 4.985 1.00 35.16 196 PRO A C 1
ATOM 1550 O O . PRO A 1 196 ? -29.536 -0.757 5.138 1.00 35.16 196 PRO A O 1
ATOM 1553 N N . ARG A 1 197 ? -31.372 -1.013 3.875 1.00 45.12 197 ARG A N 1
ATOM 1554 C CA . ARG A 1 197 ? -30.677 -1.427 2.652 1.00 45.12 197 ARG A CA 1
ATOM 1555 C C . ARG A 1 197 ? -29.840 -0.259 2.120 1.00 45.12 197 ARG A C 1
ATOM 1557 O O . ARG A 1 197 ? -30.339 0.549 1.344 1.00 45.12 197 ARG A O 1
ATOM 1564 N N . SER A 1 198 ? -28.555 -0.235 2.448 1.00 34.53 198 SER A N 1
ATOM 1565 C CA . SER A 1 198 ? -27.555 0.565 1.738 1.00 34.53 198 SER A CA 1
ATOM 1566 C C . SER A 1 198 ? -26.751 -0.377 0.850 1.00 34.53 198 SER A C 1
ATOM 1568 O O . SER A 1 198 ? -25.883 -1.108 1.320 1.00 34.53 198 SER A O 1
ATOM 1570 N N . ARG A 1 199 ? -27.078 -0.403 -0.446 1.00 39.38 199 ARG A N 1
ATOM 1571 C CA . ARG A 1 199 ? -26.250 -1.040 -1.479 1.00 39.38 199 ARG A CA 1
ATOM 1572 C C . ARG A 1 199 ? -24.863 -0.388 -1.463 1.00 39.38 199 ARG A C 1
ATOM 1574 O O . ARG A 1 199 ? -24.707 0.717 -1.970 1.00 39.38 199 ARG A O 1
ATOM 1581 N N . LEU A 1 200 ? -23.864 -1.076 -0.920 1.00 36.66 200 LEU A N 1
ATOM 1582 C CA . LEU A 1 200 ? -22.468 -0.846 -1.287 1.00 36.66 200 LEU A CA 1
ATOM 1583 C C . LEU A 1 200 ? -22.199 -1.575 -2.619 1.00 36.66 200 LEU A C 1
ATOM 1585 O O . LEU A 1 200 ? -22.630 -2.724 -2.761 1.00 36.66 200 LEU A O 1
ATOM 1589 N N . PRO A 1 201 ? -21.543 -0.947 -3.612 1.00 35.22 201 PRO A N 1
ATOM 1590 C CA . PRO A 1 201 ? -21.239 -1.600 -4.877 1.00 35.22 201 PRO A CA 1
ATOM 1591 C C . PRO A 1 201 ? -20.151 -2.658 -4.665 1.00 35.22 201 PRO A C 1
ATOM 1593 O O . PRO A 1 201 ? -19.042 -2.346 -4.238 1.00 35.22 201 PRO A O 1
ATOM 1596 N N . LEU A 1 202 ? -20.469 -3.914 -4.979 1.00 36.97 202 LEU A N 1
ATOM 1597 C CA . LEU A 1 202 ? -19.486 -4.984 -5.126 1.00 36.97 202 LEU A CA 1
ATOM 1598 C C . LEU A 1 202 ? -18.644 -4.707 -6.380 1.00 36.97 202 LEU A C 1
ATOM 1600 O O . LEU A 1 202 ? -19.158 -4.762 -7.497 1.00 36.97 202 LEU A O 1
ATOM 1604 N N . LEU A 1 203 ? -17.354 -4.426 -6.194 1.00 40.28 203 LEU A N 1
ATOM 1605 C CA . LEU A 1 203 ? -16.352 -4.574 -7.251 1.00 40.28 203 LEU A CA 1
ATOM 1606 C C . LEU A 1 203 ? -16.251 -6.065 -7.633 1.00 40.28 203 LEU A C 1
ATOM 1608 O O . LEU A 1 203 ? -16.280 -6.919 -6.741 1.00 40.28 203 LEU A O 1
ATOM 1612 N N . PRO A 1 204 ? -16.154 -6.412 -8.928 1.00 34.56 204 PRO A N 1
ATOM 1613 C CA . PRO A 1 204 ? -16.138 -7.802 -9.358 1.00 34.56 204 PRO A CA 1
ATOM 1614 C C . PRO A 1 204 ? -14.828 -8.476 -8.943 1.00 34.56 204 PRO A C 1
ATOM 1616 O O . PRO A 1 204 ? -13.738 -8.049 -9.322 1.00 34.56 204 PRO A O 1
ATOM 1619 N N . ALA A 1 205 ? -14.946 -9.569 -8.189 1.00 40.94 205 ALA A N 1
ATOM 1620 C CA . ALA A 1 205 ? -13.860 -10.513 -7.985 1.00 40.94 205 ALA A CA 1
ATOM 1621 C C . ALA A 1 205 ? -13.493 -11.131 -9.343 1.00 40.94 205 ALA A C 1
ATOM 1623 O O . ALA A 1 205 ? -14.243 -11.935 -9.900 1.00 40.94 205 ALA A O 1
ATOM 1624 N N . GLY A 1 206 ? -12.345 -10.730 -9.890 1.00 31.52 206 GLY A N 1
ATOM 1625 C CA . GLY A 1 206 ? -11.752 -11.375 -11.052 1.00 31.52 206 GLY A CA 1
ATOM 1626 C C . GLY A 1 206 ? -11.469 -12.839 -10.728 1.00 31.52 206 GLY A C 1
ATOM 1627 O O . GLY A 1 206 ? -10.567 -13.151 -9.954 1.00 31.52 206 GLY A O 1
ATOM 1628 N N . ARG A 1 207 ? -12.256 -13.745 -11.314 1.00 33.78 207 ARG A N 1
ATOM 1629 C CA . ARG A 1 207 ? -11.922 -15.168 -11.394 1.00 33.78 207 ARG A CA 1
ATOM 1630 C C . ARG A 1 207 ? -10.623 -15.299 -12.187 1.00 33.78 207 ARG A C 1
ATOM 1632 O O . ARG A 1 207 ? -10.634 -15.168 -13.406 1.00 33.78 207 ARG A O 1
ATOM 1639 N N . ALA A 1 208 ? -9.523 -15.605 -11.509 1.00 32.16 208 ALA A N 1
ATOM 1640 C CA . ALA A 1 208 ? -8.382 -16.227 -12.160 1.00 32.16 208 ALA A CA 1
ATOM 1641 C C . ALA A 1 208 ? -8.791 -17.662 -12.534 1.00 32.16 208 ALA A C 1
ATOM 1643 O O . ALA A 1 208 ? -8.790 -18.560 -11.693 1.00 32.16 208 ALA A O 1
ATOM 1644 N N . GLN A 1 209 ? -9.208 -17.871 -13.786 1.00 30.91 209 GLN A N 1
ATOM 1645 C CA . GLN A 1 209 ? -9.203 -19.207 -14.373 1.00 30.91 209 GLN A CA 1
ATOM 1646 C C . GLN A 1 209 ? -7.742 -19.621 -14.551 1.00 30.91 209 GLN A C 1
ATOM 1648 O O . GLN A 1 209 ? -7.049 -19.128 -15.437 1.00 30.91 209 GLN A O 1
ATOM 1653 N N . VAL A 1 210 ? -7.279 -20.531 -13.698 1.00 33.00 210 VAL A N 1
ATOM 1654 C CA . VAL A 1 210 ? -6.108 -21.354 -13.995 1.00 33.00 210 VAL A CA 1
ATOM 1655 C C . VAL A 1 210 ? -6.518 -22.287 -15.128 1.00 33.00 210 VAL A C 1
ATOM 1657 O O . VAL A 1 210 ? -7.330 -23.191 -14.941 1.00 33.00 210 VAL A O 1
ATOM 1660 N N . GLN A 1 211 ? -6.012 -22.009 -16.324 1.00 30.59 211 GLN A N 1
ATOM 1661 C CA . GLN A 1 211 ? -6.146 -22.890 -17.471 1.00 30.59 211 GLN A CA 1
ATOM 1662 C C . GLN A 1 211 ? -5.031 -23.936 -17.382 1.00 30.59 211 GLN A C 1
ATOM 1664 O O . GLN A 1 211 ? -3.869 -23.640 -17.650 1.00 30.59 211 GLN A O 1
ATOM 1669 N N . GLU A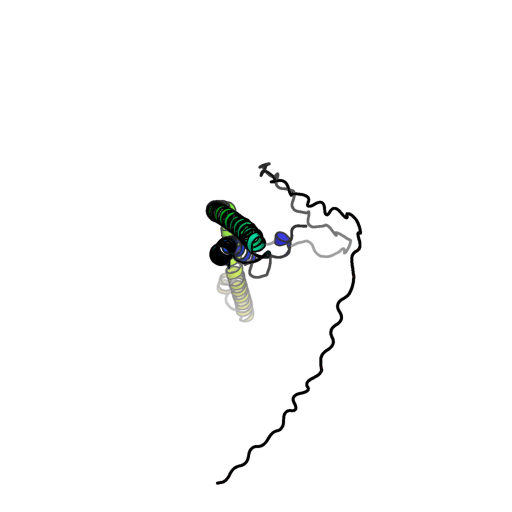 1 212 ? -5.381 -25.158 -16.972 1.00 39.16 212 GLU A N 1
ATOM 1670 C CA . GLU A 1 212 ? -4.558 -26.329 -17.272 1.00 39.16 212 GLU A CA 1
ATOM 1671 C C . GLU A 1 212 ? -4.505 -26.485 -18.794 1.00 39.16 212 GLU A C 1
ATOM 1673 O O . GLU A 1 212 ? -5.514 -26.740 -19.452 1.00 39.16 212 GLU A O 1
ATOM 1678 N N . GLY A 1 213 ? -3.316 -26.296 -19.358 1.00 30.41 213 GLY A N 1
ATOM 1679 C CA . GLY A 1 213 ? -3.060 -26.442 -20.778 1.00 30.41 213 GLY A CA 1
ATOM 1680 C C . GLY A 1 213 ? -1.689 -27.054 -21.015 1.00 30.41 213 GLY A C 1
ATOM 1681 O O . GLY A 1 213 ? -0.679 -26.371 -20.917 1.00 30.41 213 GLY A O 1
ATOM 1682 N N . GLY A 1 214 ? -1.691 -28.338 -21.373 1.00 30.11 214 GLY A N 1
ATOM 1683 C CA . GLY A 1 214 ? -0.801 -28.878 -22.401 1.00 30.11 214 GLY A CA 1
ATOM 1684 C C . GLY A 1 214 ? 0.658 -29.124 -22.024 1.00 30.11 214 GLY A C 1
ATOM 1685 O O . GLY A 1 214 ? 1.513 -28.252 -22.117 1.00 30.11 214 GLY A O 1
ATOM 1686 N N . ARG A 1 215 ? 0.960 -30.399 -21.761 1.00 35.16 215 ARG A N 1
ATOM 1687 C CA . ARG A 1 215 ? 2.288 -30.999 -21.942 1.00 35.16 215 ARG A CA 1
ATOM 1688 C C . ARG A 1 215 ? 2.904 -30.575 -23.287 1.00 35.16 215 ARG A C 1
ATOM 1690 O O . ARG A 1 215 ? 2.283 -30.794 -24.322 1.00 35.16 215 ARG A O 1
ATOM 1697 N N . SER A 1 216 ? 4.162 -30.138 -23.290 1.00 29.41 216 SER A N 1
ATOM 1698 C CA . SER A 1 216 ? 5.085 -30.485 -24.376 1.00 29.41 216 SER A CA 1
ATOM 1699 C C . SER A 1 216 ? 6.535 -30.489 -23.897 1.00 29.41 216 SER A C 1
ATOM 1701 O O . SER A 1 216 ? 6.959 -29.668 -23.088 1.00 29.41 216 SER A O 1
ATOM 1703 N N . ALA A 1 217 ? 7.253 -31.503 -24.357 1.00 35.06 217 ALA A N 1
ATOM 1704 C CA . ALA A 1 217 ? 8.546 -31.958 -23.890 1.00 35.06 217 ALA A CA 1
ATOM 1705 C C . ALA A 1 217 ? 9.712 -31.170 -24.501 1.00 35.06 217 ALA A C 1
ATOM 1707 O O . ALA A 1 217 ? 9.710 -30.923 -25.701 1.00 35.06 217 ALA A O 1
ATOM 1708 N N . ALA A 1 218 ? 10.755 -30.907 -23.708 1.00 31.17 218 ALA A N 1
ATOM 1709 C CA . ALA A 1 218 ? 12.141 -30.825 -24.182 1.00 31.17 218 ALA A CA 1
ATOM 1710 C C . ALA A 1 218 ? 13.121 -30.831 -22.994 1.00 31.17 218 ALA A C 1
ATOM 1712 O O . ALA A 1 218 ? 13.653 -29.802 -22.591 1.00 31.17 218 ALA A O 1
ATOM 1713 N N . ALA A 1 219 ? 13.379 -32.013 -22.433 1.00 32.66 219 ALA A N 1
ATOM 1714 C CA . ALA A 1 219 ? 14.556 -32.252 -21.605 1.00 32.66 219 ALA A CA 1
ATOM 1715 C C . ALA A 1 219 ? 15.621 -32.950 -22.463 1.00 32.66 219 ALA A C 1
ATOM 1717 O O . ALA A 1 219 ? 15.450 -34.115 -22.823 1.00 32.66 219 ALA A O 1
ATOM 1718 N N . ARG A 1 220 ? 16.730 -32.265 -22.774 1.00 34.69 220 ARG A N 1
ATOM 1719 C CA . ARG A 1 220 ? 18.003 -32.912 -23.133 1.00 34.69 220 ARG A CA 1
ATOM 1720 C C . ARG A 1 220 ? 19.208 -32.137 -22.584 1.00 34.69 220 ARG A C 1
ATOM 1722 O O . ARG A 1 220 ? 19.557 -31.089 -23.101 1.00 34.69 220 ARG A O 1
ATOM 1729 N N . ARG A 1 221 ? 19.823 -32.783 -21.584 1.00 35.72 221 ARG A N 1
ATOM 1730 C CA . ARG A 1 221 ? 21.259 -33.029 -21.325 1.00 35.72 221 ARG A CA 1
ATOM 1731 C C . ARG A 1 221 ? 22.230 -31.853 -21.162 1.00 35.72 221 ARG A C 1
ATOM 1733 O O . ARG A 1 221 ? 22.451 -31.070 -22.072 1.00 35.72 221 ARG A O 1
ATOM 1740 N N . GLY A 1 222 ? 22.952 -31.919 -20.042 1.00 29.27 222 GLY A N 1
ATOM 1741 C CA . GLY A 1 222 ? 24.224 -31.244 -19.802 1.00 29.27 222 GLY A CA 1
ATOM 1742 C C . GLY A 1 222 ? 24.771 -31.574 -18.412 1.00 29.27 222 GLY A C 1
ATOM 1743 O O . GLY A 1 222 ? 24.769 -30.715 -17.541 1.00 29.27 222 GLY A O 1
ATOM 1744 N N . GLU A 1 223 ? 25.179 -32.827 -18.184 1.00 35.09 223 GLU A N 1
ATOM 1745 C CA . GLU A 1 223 ? 26.030 -33.199 -17.045 1.00 35.09 223 GLU A CA 1
ATOM 1746 C C . GLU A 1 223 ? 27.394 -32.506 -17.163 1.00 35.09 223 GLU A C 1
ATOM 1748 O O . GLU A 1 223 ? 28.052 -32.650 -18.190 1.00 35.09 223 GLU A O 1
ATOM 1753 N N . VAL A 1 224 ? 27.861 -31.849 -16.096 1.00 33.53 224 VAL A N 1
ATOM 1754 C CA . VAL A 1 224 ? 29.296 -31.715 -15.794 1.00 33.53 224 VAL A CA 1
ATOM 1755 C C . VAL A 1 224 ? 29.496 -31.876 -14.286 1.00 33.53 224 VAL A C 1
ATOM 1757 O O . VAL A 1 224 ? 29.049 -31.063 -13.481 1.00 33.53 224 VAL A O 1
ATOM 1760 N N . GLN A 1 225 ? 30.181 -32.961 -13.929 1.00 35.34 225 GLN A N 1
ATOM 1761 C CA . GLN A 1 225 ? 30.770 -33.240 -12.621 1.00 35.34 225 GLN A CA 1
ATOM 1762 C C . GLN A 1 225 ? 31.866 -32.228 -12.261 1.00 35.34 225 GLN A C 1
ATOM 1764 O O . GLN A 1 225 ? 32.649 -31.841 -13.127 1.00 35.34 225 GLN A O 1
ATOM 1769 N N . ARG A 1 226 ? 31.964 -31.905 -10.964 1.00 34.91 226 ARG A N 1
ATOM 1770 C CA . ARG A 1 226 ? 33.159 -31.569 -10.145 1.00 34.91 226 ARG A CA 1
ATOM 1771 C C . ARG A 1 226 ? 32.614 -30.916 -8.869 1.00 34.91 226 ARG A C 1
ATOM 1773 O O . ARG A 1 226 ? 31.783 -30.031 -8.958 1.00 34.91 226 ARG A O 1
ATOM 1780 N N . GLY A 1 227 ? 32.980 -31.253 -7.647 1.00 31.31 227 GLY A N 1
ATOM 1781 C CA . GLY A 1 227 ? 34.007 -32.115 -7.091 1.00 31.31 227 GLY A CA 1
ATOM 1782 C C . GLY A 1 227 ? 34.037 -31.746 -5.607 1.00 31.31 227 GLY A C 1
ATOM 1783 O O . GLY A 1 227 ? 34.113 -30.572 -5.256 1.00 31.31 227 GLY A O 1
ATOM 1784 N N . THR A 1 228 ? 33.873 -32.735 -4.741 1.00 36.44 228 THR A N 1
ATOM 1785 C CA . THR A 1 228 ? 33.899 -32.612 -3.282 1.00 36.44 228 THR A CA 1
ATOM 1786 C C . THR A 1 228 ? 35.244 -32.070 -2.791 1.00 36.44 228 THR A C 1
ATOM 1788 O O . THR A 1 228 ? 36.272 -32.706 -3.009 1.00 36.44 228 THR A O 1
ATOM 1791 N N . GLY A 1 229 ? 35.227 -30.936 -2.086 1.00 31.98 229 GLY A N 1
ATOM 1792 C CA . GLY A 1 229 ? 36.374 -30.360 -1.381 1.00 31.98 229 GLY A CA 1
ATOM 1793 C C . GLY A 1 229 ? 36.030 -30.119 0.088 1.00 31.98 229 GLY A C 1
ATOM 1794 O O . GLY A 1 229 ? 35.416 -29.119 0.440 1.00 31.98 229 GLY A O 1
ATOM 1795 N N . ARG A 1 230 ? 36.393 -31.087 0.927 1.00 33.78 230 ARG A N 1
ATOM 1796 C CA . ARG A 1 230 ? 36.259 -31.114 2.388 1.00 33.78 230 ARG A CA 1
ATOM 1797 C C . ARG A 1 230 ? 37.343 -30.209 2.991 1.00 33.78 230 ARG A C 1
ATOM 1799 O O . ARG A 1 230 ? 38.516 -30.530 2.832 1.00 33.78 230 ARG A O 1
ATOM 1806 N N . LEU A 1 231 ? 36.988 -29.122 3.681 1.00 34.72 231 LEU A N 1
ATOM 1807 C CA . LEU A 1 231 ? 37.941 -28.370 4.509 1.00 34.72 231 LEU A CA 1
ATOM 1808 C C . LEU A 1 231 ? 37.764 -28.750 5.980 1.00 34.72 231 LEU A C 1
ATOM 1810 O O . LEU A 1 231 ? 36.687 -28.646 6.563 1.00 34.72 231 LEU A O 1
ATOM 1814 N N . ARG A 1 232 ? 38.861 -29.289 6.506 1.00 34.41 232 ARG A N 1
ATOM 1815 C CA . ARG A 1 232 ? 39.091 -29.804 7.849 1.00 34.41 232 ARG A CA 1
ATOM 1816 C C . ARG A 1 232 ? 39.399 -28.614 8.760 1.00 34.41 232 ARG A C 1
ATOM 1818 O O . ARG A 1 232 ? 40.240 -27.793 8.410 1.00 34.41 232 ARG A O 1
ATOM 1825 N N . ALA A 1 233 ? 38.720 -28.532 9.898 1.00 35.94 233 ALA A N 1
ATOM 1826 C CA . ALA A 1 233 ? 39.135 -27.688 11.007 1.00 35.94 233 ALA A CA 1
ATOM 1827 C C . ALA A 1 233 ? 40.313 -28.376 11.711 1.00 35.94 233 ALA A C 1
ATOM 1829 O O . ALA A 1 233 ? 40.175 -29.532 12.110 1.00 35.94 233 ALA A O 1
ATOM 1830 N N . GLU A 1 234 ? 41.441 -27.684 11.851 1.00 36.66 234 GLU A N 1
ATOM 1831 C CA . GLU A 1 234 ? 42.453 -28.016 12.852 1.00 36.66 234 GLU A CA 1
ATOM 1832 C C . GLU A 1 234 ? 42.796 -26.769 13.666 1.00 36.66 234 GLU A C 1
ATOM 1834 O O . GLU A 1 234 ? 43.026 -25.678 13.144 1.00 36.66 234 GLU A O 1
ATOM 1839 N N . ASP A 1 235 ? 42.721 -27.005 14.965 1.00 38.12 235 ASP A N 1
ATOM 1840 C CA . ASP A 1 235 ? 43.038 -26.185 16.116 1.00 38.12 235 ASP A CA 1
ATOM 1841 C C . ASP A 1 235 ? 44.559 -26.184 16.334 1.00 38.12 235 ASP A C 1
ATOM 1843 O O . ASP A 1 235 ? 45.188 -27.237 16.232 1.00 38.12 235 ASP A O 1
ATOM 1847 N N . ALA A 1 236 ? 45.148 -25.023 16.626 1.00 40.53 236 ALA A N 1
ATOM 1848 C CA . ALA A 1 236 ? 46.488 -24.920 17.207 1.00 40.53 236 ALA A CA 1
ATOM 1849 C C . ALA A 1 236 ? 46.715 -23.511 17.777 1.00 40.53 236 ALA A C 1
ATOM 1851 O O . ALA A 1 236 ? 47.177 -22.595 17.095 1.00 40.53 236 ALA A O 1
ATOM 1852 N N . GLY A 1 237 ? 46.396 -23.348 19.061 1.00 37.09 237 GLY A N 1
ATOM 1853 C CA . GLY A 1 237 ? 47.106 -22.409 19.928 1.00 37.09 237 GLY A CA 1
ATOM 1854 C C . GLY A 1 237 ? 48.485 -22.950 20.338 1.00 37.09 237 GLY A C 1
ATOM 1855 O O . GLY A 1 237 ? 48.766 -24.129 20.137 1.00 37.09 237 GLY A O 1
ATOM 1856 N N . LEU A 1 238 ? 49.274 -22.075 20.988 1.00 42.56 238 LEU A N 1
ATOM 1857 C CA . LEU A 1 238 ? 50.685 -22.166 21.447 1.00 42.56 238 LEU A CA 1
ATOM 1858 C C . LEU A 1 238 ? 51.626 -21.392 20.496 1.00 42.56 238 LEU A C 1
ATOM 1860 O O . LEU A 1 238 ? 51.734 -21.725 19.330 1.00 42.56 238 LEU A O 1
ATOM 1864 N N . GLY A 1 239 ? 52.322 -20.315 20.870 1.00 37.84 239 GLY A N 1
ATOM 1865 C CA . GLY A 1 239 ? 52.806 -19.887 22.179 1.00 37.84 239 GLY A CA 1
ATOM 1866 C C . GLY A 1 239 ? 54.317 -20.135 22.284 1.00 37.84 239 GLY A C 1
ATOM 1867 O O . GLY A 1 239 ? 54.713 -21.286 22.436 1.00 37.84 239 GLY A O 1
ATOM 1868 N N . ARG A 1 240 ? 55.094 -19.036 22.320 1.00 44.66 240 ARG A N 1
ATOM 1869 C CA . ARG A 1 240 ? 56.551 -18.865 22.576 1.00 44.66 240 ARG A CA 1
ATOM 1870 C C . ARG A 1 240 ? 57.435 -18.637 21.343 1.00 44.66 240 ARG A C 1
ATOM 1872 O O . ARG A 1 240 ? 57.423 -19.425 20.405 1.00 44.66 240 ARG A O 1
ATOM 1879 N N . GLY A 1 241 ? 58.252 -17.586 21.446 1.00 41.03 241 GLY A N 1
ATOM 1880 C CA . GLY A 1 241 ? 59.294 -17.166 20.512 1.00 41.03 241 GLY A CA 1
ATOM 1881 C C . GLY A 1 241 ? 59.384 -15.656 20.482 1.00 41.03 241 GLY A C 1
ATOM 1882 O O . GLY A 1 241 ? 58.942 -15.098 19.461 1.00 41.03 241 GLY A O 1
#

Foldseek 3Di:
DDVLVVPQDDPLNCSVVVVLVVLVCVLVVLVVVLVVLLVVLVVLLVQLVVLQVQLVVLVVDDCDDPCNVVSVVSNVVSNVVSVVSNVVSVVSVVVSVVSVVVSVVSVVVSVVVCVVCVVVVVVSVVVNVCSVVVVVVVVVLVVLVVVLVVCVVVVHDPVVSVVSDRPDPDPDDDDDPDDPDDDPDDDDDPPDDDDDDDDDDDDDDDPPPPDPDDDDDDDDDDDDDDDDDDDDDDDDDDDDD

Sequence (241 aa):
MSYFAEHFWGEKNHGFDVLYHNMKHGQISTKELADFIRERAAIEENYAKAMVKLSKMATNGTQLGTFAPLWEVFRISSDKLALCHLELMKKLHDLIKEISRYGEEQGRVHKKSKEEVSGTLEAVQLLHGVAQLLPKSKESYHSKCQEYERLRKEGTSQKEIDKVRPRVPVLHPSPPPGSAGACARGVPPPSVCPSPRSRLPLLPAGRAQVQEGGRSAAARRGEVQRGTGRLRAEDAGLGRG

Secondary structure (DSSP, 8-state):
--HHHHHS--TT-THHHHHHHHHHHHHHHHHHHHHHHHHHHHHHHHHHHHHHHHHHHHHTS---STTHHHHHHHHHHHHHHHHHHHHHHHHHHHHHHHHHHHHHHHHHHHHHHHHHTHHHHHHHHHHHHHHHHHHHHHHHHHHHHHHHHHHHHTT--HHHHHHH--------PPPP----------PPP----------------------------------------PPPP--------

Organism: Apteryx owenii (NCBI:txid8824)

InterPro domains:
  IPR001060 FCH domain [PF00611] (15-86)
  IPR001060 FCH domain [SM00055] (6-92)
  IPR027267 AH/BAR domain superfamily [G3DSA:1.20.1270.60] (1-168)
  IPR027267 AH/BAR domain superfamily [SSF103657] (4-167)
  IPR031160 F-BAR domain [PS51741] (1-241)

Radius of gyration: 39.17 Å; chains: 1; bounding box: 101×43×113 Å